Protein AF-A0A1A8RRN7-F1 (afdb_monomer)

Nearest PDB structures (foldseek):
  8so5-assembly1_I  TM=5.594E-01  e=2.144E+00  Acidovorax sp. MR-S7
  4yfa-assembly1_C  TM=5.074E-01  e=2.553E+00  Acidovorax sp. MR-S7
  8qf0-assembly1_B  TM=3.583E-01  e=2.409E+00  Heligmosomoides polygyrus bakeri
  8w4j-assembly1_E  TM=4.267E-01  e=6.118E+00  Homo sapiens
  8kgy-assembly1_D  TM=3.587E-01  e=4.846E+00  Homo sapiens

pLDDT: mean 76.93, std 13.91, range [27.31, 93.44]

Secondary structure (DSSP, 8-state):
--SSS--S-------EEEEEETTEEEEEE--THHHHH-TTEEEETTTTEEEEHHHHHHS-TTSSS---TTTTT-B--SSSHHHHHHHHHTSHHHHHHHHHHHHTTTS-HHHHHHHHHHHHHHHHHHS---HHHHHHHHHHHHHHHHHHHHHHHHHSS-EEEEEEEEE-TTS-EEEEEEEEEB-TTS-B-

Solvent-accessible surface area (backbone atoms only — not comparable to full-atom values): 11208 Å² total; per-residue (Å²): 135,78,68,88,74,62,75,46,55,74,63,88,50,86,38,78,42,82,45,75,61,93,92,43,80,44,82,47,55,63,58,73,67,57,48,79,78,30,80,52,45,20,40,39,71,92,72,46,22,32,30,33,42,39,33,42,61,69,56,46,73,86,81,62,96,74,84,47,54,42,60,61,76,32,48,68,61,65,89,50,37,68,60,55,48,55,58,44,65,72,30,66,66,41,47,54,14,45,51,50,57,72,46,57,65,80,50,70,52,68,63,57,46,49,56,44,47,56,43,53,56,52,29,62,78,73,71,72,56,59,66,67,62,51,51,57,47,50,54,52,51,48,36,54,44,52,50,49,54,51,50,45,63,68,70,32,94,58,75,49,78,47,78,48,78,48,69,47,99,86,71,49,77,45,77,45,78,49,72,35,38,46,45,98,84,72,45,82,83

Sequence (189 aa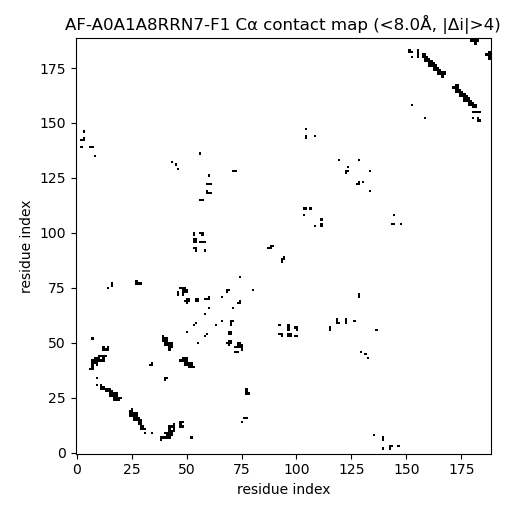):
MATKLLGPPRPNLNIKQAAVKGGKSYNRGFFRRWYDQTSWLLGCETAGSLFCFPCLLFNPVGTTAARSSWTTKGVTDMHHLAEKGKRHKASKIHMDSCLKFSTFGRVNIAEELDSSYRLAVRSHNEEGMSTTVQNELLDSMLAVARKRITEDVIATRFVAIQADETTDVSTQTQLVLVIRYIDAQHAVQ

Foldseek 3Di:
DDPLPDQAAQDDFFQWDWDDDPNDIDIDGDDSCVCVVPSQWHDDRVLSAIAGLLLLQPPAPDPDPDDDCRNASHHRPRPCCVVSVVVVCPDPSNVVSVVCVVCALVDDNVVSCVVRVVRLVVSVVPGDDDPVSSVSSVSSSCSVNVVSVVVFVVPFPDKDKDWDWDQDPVRDIDIDIDIWTQGPVRDID

Radius of gyration: 20.52 Å; Cα contacts (8 Å, |Δi|>4): 232; chains: 1; bounding box: 46×40×63 Å

InterPro domains:
  IPR025398 ZMYM1-like, RNase-like domain [PF14291] (122-188)

Organism: NCBI:txid451742

Structure (mmCIF, N/CA/C/O backbone):
data_AF-A0A1A8RRN7-F1
#
_entry.id   AF-A0A1A8RRN7-F1
#
loop_
_atom_site.group_PDB
_atom_site.id
_atom_site.type_symbol
_atom_site.label_atom_id
_atom_site.label_alt_id
_atom_site.label_comp_id
_atom_site.label_asym_id
_atom_site.label_entity_id
_atom_site.label_seq_id
_atom_site.pdbx_PDB_ins_code
_atom_site.Cartn_x
_atom_site.Cartn_y
_atom_site.Cartn_z
_atom_site.occupancy
_atom_site.B_iso_or_equiv
_atom_site.auth_seq_id
_atom_site.auth_comp_id
_atom_site.auth_asym_id
_atom_site.auth_atom_id
_atom_site.pdbx_PDB_model_num
ATOM 1 N N . MET A 1 1 ? -15.988 -2.817 -3.580 1.00 27.31 1 MET A N 1
ATOM 2 C CA . MET A 1 1 ? -15.306 -3.953 -4.238 1.00 27.31 1 MET A CA 1
ATOM 3 C C . MET A 1 1 ? -13.854 -4.004 -3.764 1.00 27.31 1 MET A C 1
ATOM 5 O O . MET A 1 1 ? -13.134 -3.045 -3.967 1.00 27.31 1 MET A O 1
ATOM 9 N N . ALA A 1 2 ? -13.485 -5.098 -3.089 1.00 30.02 2 ALA A N 1
ATOM 10 C CA . ALA A 1 2 ? -12.144 -5.692 -2.988 1.00 30.02 2 ALA A CA 1
ATOM 11 C C . ALA A 1 2 ? -10.917 -4.826 -2.609 1.00 30.02 2 ALA A C 1
ATOM 13 O O . ALA A 1 2 ? -10.058 -4.595 -3.444 1.00 30.02 2 ALA A O 1
ATOM 14 N N . THR A 1 3 ? -10.714 -4.510 -1.325 1.00 34.00 3 THR A N 1
ATOM 15 C CA . THR A 1 3 ? -9.373 -4.121 -0.815 1.00 34.00 3 THR A CA 1
ATOM 16 C C . THR A 1 3 ? -8.679 -5.224 -0.004 1.00 34.00 3 THR A C 1
ATOM 18 O O . THR A 1 3 ? -7.474 -5.167 0.203 1.00 34.00 3 THR A O 1
ATOM 21 N N . LYS A 1 4 ? -9.379 -6.309 0.368 1.00 34.69 4 LYS A N 1
ATOM 22 C CA . LYS A 1 4 ? -8.785 -7.466 1.079 1.00 34.69 4 LYS A CA 1
ATOM 23 C C . LYS A 1 4 ? -8.003 -8.464 0.183 1.00 34.69 4 LYS A C 1
ATOM 25 O O . LYS A 1 4 ? -7.586 -9.496 0.704 1.00 34.69 4 LYS A O 1
ATOM 30 N N . LEU A 1 5 ? -7.789 -8.203 -1.119 1.00 43.09 5 LEU A N 1
ATOM 31 C CA . LEU A 1 5 ? -7.197 -9.175 -2.075 1.00 43.09 5 LEU A CA 1
ATOM 32 C C . LEU A 1 5 ? -6.030 -8.676 -2.958 1.00 43.09 5 LEU A C 1
ATOM 34 O O . LEU A 1 5 ? -5.418 -9.494 -3.637 1.00 43.09 5 LEU A O 1
ATOM 38 N N . LEU A 1 6 ? -5.717 -7.378 -3.009 1.00 52.12 6 LEU A N 1
ATOM 39 C CA . LEU A 1 6 ? -5.033 -6.826 -4.193 1.00 52.12 6 LEU A CA 1
ATOM 40 C C . LEU A 1 6 ? -3.500 -6.933 -4.219 1.00 52.12 6 LEU A C 1
ATOM 42 O O . LEU A 1 6 ? -2.917 -6.805 -5.295 1.00 52.12 6 LEU A O 1
ATOM 46 N N . GLY A 1 7 ? -2.834 -7.214 -3.094 1.00 59.59 7 GLY A N 1
ATOM 47 C CA . GLY A 1 7 ? -1.373 -7.091 -3.049 1.00 59.59 7 GLY A CA 1
ATOM 48 C C . GLY A 1 7 ? -0.934 -5.669 -3.443 1.00 59.59 7 GLY A C 1
ATOM 49 O O . GLY A 1 7 ? -1.747 -4.747 -3.380 1.00 59.59 7 GLY A O 1
ATOM 50 N N . PRO A 1 8 ? 0.332 -5.446 -3.830 1.00 73.44 8 PRO A N 1
ATOM 51 C CA . PRO A 1 8 ? 0.728 -4.140 -4.349 1.00 73.44 8 PRO A CA 1
ATOM 52 C C . PRO A 1 8 ? -0.093 -3.765 -5.598 1.00 73.44 8 PRO A C 1
ATOM 54 O O . PRO A 1 8 ? -0.417 -4.662 -6.381 1.00 73.44 8 PRO A O 1
ATOM 57 N N . PRO A 1 9 ? -0.372 -2.470 -5.842 1.00 73.62 9 PRO A N 1
ATOM 58 C CA . PRO A 1 9 ? -0.899 -1.987 -7.113 1.00 73.62 9 PRO A CA 1
ATOM 59 C C . PRO A 1 9 ? -0.092 -2.508 -8.307 1.00 73.62 9 PRO A C 1
ATOM 61 O O . PRO A 1 9 ? 1.140 -2.408 -8.364 1.00 73.62 9 PRO A O 1
ATOM 64 N N . ARG A 1 10 ? -0.806 -3.100 -9.271 1.00 84.50 10 ARG A N 1
ATOM 65 C CA . ARG A 1 10 ? -0.242 -3.754 -10.467 1.00 84.50 10 ARG A CA 1
ATOM 66 C C . ARG A 1 10 ? -0.882 -3.235 -11.763 1.00 84.50 10 ARG A C 1
ATOM 68 O O . ARG A 1 10 ? -1.477 -4.028 -12.512 1.00 84.50 10 ARG A O 1
ATOM 75 N N . PRO A 1 11 ? -0.809 -1.917 -12.014 1.00 85.25 11 PRO A N 1
ATOM 76 C CA . PRO A 1 11 ? -1.342 -1.311 -13.227 1.00 85.25 11 PRO A CA 1
ATOM 77 C C . PRO A 1 11 ? -0.575 -1.749 -14.475 1.00 85.25 11 PRO A C 1
ATOM 79 O O . PRO A 1 11 ? 0.559 -2.222 -14.404 1.00 85.25 11 PRO A O 1
ATOM 82 N N . ASN A 1 12 ? -1.167 -1.567 -15.651 1.00 85.69 12 ASN A N 1
ATOM 83 C CA . ASN A 1 12 ? -0.439 -1.803 -16.892 1.00 85.69 12 ASN A CA 1
ATOM 84 C C . ASN A 1 12 ? 0.369 -0.553 -17.265 1.00 85.69 12 ASN A C 1
ATOM 86 O O . ASN A 1 12 ? -0.171 0.399 -17.821 1.00 85.69 12 ASN A O 1
ATOM 90 N N . LEU A 1 13 ? 1.663 -0.542 -16.939 1.00 86.44 13 LEU A N 1
ATOM 91 C CA . LEU A 1 13 ? 2.502 0.636 -17.145 1.00 86.44 13 LEU A CA 1
ATOM 92 C C . LEU A 1 13 ? 2.891 0.827 -18.615 1.00 86.44 13 LEU A C 1
ATOM 94 O O . LEU A 1 13 ? 3.356 -0.096 -19.283 1.00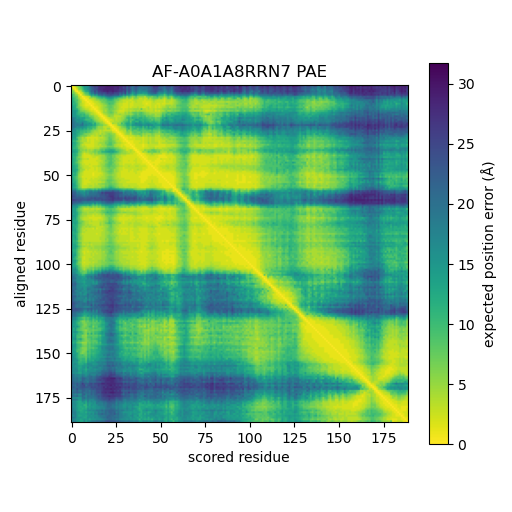 86.44 13 LEU A O 1
ATOM 98 N N . ASN A 1 14 ? 2.818 2.068 -19.092 1.00 86.12 14 ASN A N 1
ATOM 99 C CA . ASN A 1 14 ? 3.292 2.450 -20.422 1.00 86.12 14 ASN A CA 1
ATOM 100 C C . ASN A 1 14 ? 4.778 2.856 -20.396 1.00 86.12 14 ASN A C 1
ATOM 102 O O . ASN A 1 14 ? 5.134 3.997 -20.681 1.00 86.12 14 ASN A O 1
ATOM 106 N N . ILE A 1 15 ? 5.659 1.920 -20.031 1.00 85.00 15 ILE A N 1
ATOM 107 C CA . ILE A 1 15 ? 7.114 2.134 -20.086 1.00 85.00 15 ILE A CA 1
ATOM 108 C C . ILE A 1 15 ? 7.605 1.699 -21.462 1.00 85.00 15 ILE A C 1
ATOM 110 O O . ILE A 1 15 ? 7.479 0.525 -21.816 1.00 85.00 15 ILE A O 1
ATOM 114 N N . LYS A 1 16 ? 8.191 2.627 -22.223 1.00 82.38 16 LYS A N 1
ATOM 115 C CA . LYS A 1 16 ? 8.805 2.362 -23.529 1.00 82.38 16 LYS A CA 1
ATOM 116 C C . LYS A 1 16 ? 10.252 2.835 -23.521 1.00 82.38 16 LYS A C 1
ATOM 118 O O . LYS A 1 16 ? 10.532 3.988 -23.212 1.00 82.38 16 LYS A O 1
ATOM 123 N N . GLN A 1 17 ? 11.166 1.945 -23.882 1.00 80.06 17 GLN A N 1
ATOM 124 C CA . GLN A 1 17 ? 12.583 2.239 -24.046 1.00 80.06 17 GLN A CA 1
ATOM 125 C C . GLN A 1 17 ? 13.033 1.809 -25.437 1.00 80.06 17 GLN A C 1
ATOM 127 O O . GLN A 1 17 ? 13.010 0.621 -25.772 1.00 80.06 17 GLN A O 1
ATOM 132 N N . ALA A 1 18 ? 13.462 2.783 -26.234 1.00 79.31 18 ALA A N 1
ATOM 133 C CA . ALA A 1 18 ? 14.152 2.527 -27.486 1.00 79.31 18 ALA A CA 1
ATOM 134 C C . ALA A 1 18 ? 15.627 2.224 -27.191 1.00 79.31 18 ALA A C 1
ATOM 136 O O . ALA A 1 18 ? 16.284 2.949 -26.446 1.00 79.31 18 ALA A O 1
ATOM 137 N N . ALA A 1 19 ? 16.150 1.149 -27.770 1.00 77.06 19 ALA A N 1
ATOM 138 C CA . ALA A 1 19 ? 17.556 0.780 -27.689 1.00 77.06 19 ALA A CA 1
ATOM 139 C C . ALA A 1 19 ? 18.094 0.486 -29.090 1.00 77.06 19 ALA A C 1
ATOM 141 O O . ALA A 1 19 ? 17.413 -0.143 -29.898 1.00 77.06 19 ALA A O 1
ATOM 142 N N . VAL A 1 20 ? 19.329 0.899 -29.368 1.00 77.19 20 VAL A N 1
ATOM 143 C CA . VAL A 1 20 ? 20.014 0.602 -30.631 1.00 77.19 20 VAL A CA 1
ATOM 144 C C . VAL A 1 20 ? 21.171 -0.345 -30.341 1.00 77.19 20 VAL A C 1
ATOM 146 O O . VAL A 1 20 ? 22.021 -0.052 -29.503 1.00 77.19 20 VAL A O 1
ATOM 149 N N . LYS A 1 21 ? 21.210 -1.494 -31.020 1.00 79.12 21 LYS A N 1
ATOM 150 C CA . LYS A 1 21 ? 22.332 -2.441 -30.934 1.00 79.12 21 LYS A CA 1
ATOM 151 C C . LYS A 1 21 ? 22.686 -2.928 -32.334 1.00 79.12 21 LYS A C 1
ATOM 153 O O . LYS A 1 21 ? 21.854 -3.540 -32.999 1.00 79.12 21 LYS A O 1
ATOM 158 N N . GLY A 1 22 ? 23.915 -2.648 -32.774 1.00 77.31 22 GLY A N 1
ATOM 159 C CA . GLY A 1 22 ? 24.403 -3.039 -34.102 1.00 77.31 22 GLY A CA 1
ATOM 160 C C . GLY A 1 22 ? 23.571 -2.460 -35.253 1.00 77.31 22 GLY A C 1
ATOM 161 O O . GLY A 1 22 ? 23.204 -3.194 -36.162 1.00 77.31 22 GLY A O 1
ATOM 162 N N . GLY A 1 23 ? 23.181 -1.182 -35.168 1.00 80.38 23 GLY A N 1
ATOM 163 C CA . GLY A 1 23 ? 22.401 -0.487 -36.205 1.00 80.38 23 GLY A CA 1
ATOM 164 C C . GLY A 1 23 ? 20.905 -0.829 -36.262 1.00 80.38 23 GLY A C 1
ATOM 165 O O . GLY A 1 23 ? 20.158 -0.156 -36.963 1.00 80.38 23 GLY A O 1
ATOM 166 N N . LYS A 1 24 ? 20.438 -1.829 -35.503 1.00 77.88 24 LYS A N 1
ATOM 167 C CA . LYS A 1 24 ? 19.014 -2.184 -35.396 1.00 77.88 24 LYS A CA 1
ATOM 168 C C . LYS A 1 24 ? 18.386 -1.531 -34.166 1.00 77.88 24 LYS A C 1
ATOM 170 O O . LYS A 1 24 ? 18.983 -1.553 -33.084 1.00 77.88 24 LYS A O 1
ATOM 175 N N . SER A 1 25 ? 17.188 -0.972 -34.332 1.00 79.12 25 SER A N 1
ATOM 176 C CA . SER A 1 25 ? 16.381 -0.434 -33.238 1.00 79.12 25 SER A CA 1
ATOM 177 C C . SER A 1 25 ? 15.517 -1.530 -32.613 1.00 79.12 25 SER A C 1
ATOM 179 O O . SER A 1 25 ? 14.968 -2.396 -33.294 1.00 79.12 25 SER A O 1
ATOM 181 N N . TYR A 1 26 ? 15.407 -1.495 -31.291 1.00 78.88 26 TYR A N 1
ATOM 182 C CA . TYR A 1 26 ? 14.590 -2.406 -30.503 1.00 78.88 26 TYR A CA 1
ATOM 183 C C . TYR A 1 26 ? 13.762 -1.589 -29.524 1.00 78.88 26 TYR A C 1
ATOM 185 O O . TYR A 1 26 ? 14.298 -0.735 -28.819 1.00 78.88 26 TYR A O 1
ATOM 193 N N . ASN A 1 27 ? 12.473 -1.900 -29.434 1.00 77.75 27 ASN A N 1
ATOM 194 C CA . ASN A 1 27 ? 11.616 -1.368 -28.386 1.00 77.75 27 ASN A CA 1
ATOM 195 C C . ASN A 1 27 ? 11.506 -2.401 -27.270 1.00 77.75 27 ASN A C 1
ATOM 197 O O . ASN A 1 27 ? 11.052 -3.526 -27.482 1.00 77.75 27 ASN A O 1
ATOM 201 N N . ARG A 1 28 ? 11.941 -2.017 -26.073 1.00 81.69 28 ARG A N 1
ATOM 202 C CA . ARG A 1 28 ? 11.702 -2.769 -24.842 1.00 81.69 28 ARG A CA 1
ATOM 203 C C . ARG A 1 28 ? 10.634 -2.033 -24.057 1.00 81.69 28 ARG A C 1
ATOM 205 O O . ARG A 1 28 ? 10.672 -0.811 -23.955 1.00 81.69 28 ARG A O 1
ATOM 212 N N . GLY A 1 29 ? 9.681 -2.774 -23.517 1.00 85.00 29 GLY A N 1
ATOM 213 C CA . GLY A 1 29 ? 8.600 -2.192 -22.744 1.00 85.00 29 GLY A CA 1
ATOM 214 C C . GLY A 1 29 ? 8.269 -3.001 -21.510 1.00 85.00 29 GLY A C 1
ATOM 215 O O . GLY A 1 29 ? 8.788 -4.104 -21.303 1.00 85.00 29 GLY A O 1
ATOM 216 N N . PHE A 1 30 ? 7.413 -2.418 -20.683 1.00 88.38 30 PHE A N 1
ATOM 217 C CA . PHE A 1 30 ? 6.838 -3.121 -19.553 1.00 88.38 30 PHE A CA 1
ATOM 218 C C . PHE A 1 30 ? 5.928 -4.260 -20.034 1.00 88.38 30 PHE A C 1
ATOM 220 O O . PHE A 1 30 ? 5.185 -4.128 -21.003 1.00 88.38 30 PHE A O 1
ATOM 227 N N . PHE A 1 31 ? 5.989 -5.388 -19.329 1.00 87.94 31 PHE A N 1
ATOM 228 C CA . PHE A 1 31 ? 5.098 -6.524 -19.530 1.00 87.94 31 PHE A CA 1
ATOM 229 C C . PHE A 1 31 ? 4.537 -6.954 -18.182 1.00 87.94 31 PHE A C 1
ATOM 231 O O . PHE A 1 31 ? 5.296 -7.165 -17.235 1.00 87.94 31 PHE A O 1
ATOM 238 N N . ARG A 1 32 ? 3.223 -7.182 -18.116 1.00 87.31 32 ARG A N 1
ATOM 239 C CA . ARG A 1 32 ? 2.525 -7.525 -16.868 1.00 87.31 32 ARG A CA 1
ATOM 240 C C . ARG A 1 32 ? 3.077 -8.772 -16.167 1.00 87.31 32 ARG A C 1
ATOM 242 O O . ARG A 1 32 ? 3.072 -8.817 -14.944 1.00 87.31 32 ARG A O 1
ATOM 249 N N . ARG A 1 33 ? 3.669 -9.703 -16.930 1.00 88.19 33 ARG A N 1
ATOM 250 C CA . ARG A 1 33 ? 4.367 -10.900 -16.421 1.00 88.19 33 ARG A CA 1
ATOM 251 C C . ARG A 1 33 ? 5.423 -10.612 -15.349 1.00 88.19 33 ARG A C 1
ATOM 253 O O . ARG A 1 33 ? 5.779 -11.501 -14.584 1.00 88.19 33 ARG A O 1
ATOM 260 N N . TRP A 1 34 ? 5.957 -9.389 -15.300 1.00 87.62 34 TRP A N 1
ATOM 261 C CA . TRP A 1 34 ? 6.881 -8.988 -14.240 1.00 87.62 34 TRP A CA 1
ATOM 262 C C . TRP A 1 34 ? 6.239 -9.077 -12.856 1.00 87.62 34 TRP A C 1
ATOM 264 O O . TRP A 1 34 ? 6.893 -9.537 -11.921 1.00 87.62 34 TRP A O 1
ATOM 274 N N . TYR A 1 35 ? 4.958 -8.728 -12.732 1.00 88.12 35 TYR A N 1
ATOM 275 C CA . TYR A 1 35 ? 4.228 -8.871 -11.474 1.00 88.12 35 TYR A CA 1
ATOM 276 C C . TYR A 1 35 ? 4.032 -10.327 -11.063 1.00 88.12 35 TYR A C 1
ATOM 278 O O . TYR A 1 35 ? 4.087 -10.635 -9.875 1.00 88.12 35 TYR A O 1
ATOM 286 N N . ASP A 1 36 ? 3.872 -11.231 -12.028 1.00 83.38 36 ASP A N 1
ATOM 287 C CA . ASP A 1 36 ? 3.666 -12.656 -11.749 1.00 83.38 36 ASP A CA 1
ATOM 288 C C . ASP A 1 36 ? 4.931 -13.300 -11.161 1.00 83.38 36 ASP A C 1
ATOM 290 O O . ASP A 1 36 ? 4.864 -14.175 -10.303 1.00 83.38 36 ASP A O 1
ATOM 294 N N . GLN A 1 37 ? 6.107 -12.817 -11.568 1.00 79.56 37 GLN A N 1
ATOM 295 C CA . GLN A 1 37 ? 7.404 -13.309 -11.087 1.00 79.56 37 GLN A CA 1
ATOM 296 C C . GLN A 1 37 ? 7.843 -12.681 -9.754 1.00 79.56 37 GLN A C 1
ATOM 298 O O . GLN A 1 37 ? 8.818 -13.127 -9.132 1.00 79.56 37 GLN A O 1
ATOM 303 N N . THR A 1 38 ? 7.198 -11.591 -9.334 1.00 81.75 38 THR A N 1
ATOM 304 C CA . THR A 1 38 ? 7.656 -10.778 -8.203 1.00 81.75 38 THR A CA 1
ATOM 305 C C . THR A 1 38 ? 6.483 -10.248 -7.383 1.00 81.75 38 THR A C 1
ATOM 307 O O . THR A 1 38 ? 5.913 -9.199 -7.660 1.00 81.75 38 THR A O 1
ATOM 310 N N . SER A 1 39 ? 6.150 -10.958 -6.303 1.00 82.94 39 SER A N 1
ATOM 311 C CA . SER A 1 39 ? 5.018 -10.605 -5.438 1.00 82.94 39 SER A CA 1
ATOM 312 C C . SER A 1 39 ? 5.135 -9.223 -4.780 1.00 82.94 39 SER A C 1
ATOM 314 O O . SER A 1 39 ? 4.110 -8.595 -4.526 1.00 82.94 39 SER A O 1
ATOM 316 N N . TRP A 1 40 ? 6.360 -8.746 -4.545 1.00 88.50 40 TRP A N 1
ATOM 317 C CA . TRP A 1 40 ? 6.672 -7.454 -3.924 1.00 88.50 40 TRP A CA 1
ATOM 318 C C . TRP A 1 40 ? 6.689 -6.264 -4.893 1.00 88.50 40 TRP A C 1
ATOM 320 O O . TRP A 1 40 ? 6.879 -5.132 -4.449 1.00 88.50 40 TRP A O 1
ATOM 330 N N . LEU A 1 41 ? 6.570 -6.494 -6.202 1.00 89.69 41 LEU A N 1
ATOM 331 C CA . LEU A 1 41 ? 6.708 -5.444 -7.208 1.00 89.69 41 LEU A CA 1
ATOM 332 C C . LEU A 1 41 ? 5.420 -4.623 -7.317 1.00 89.69 41 LEU A C 1
ATOM 334 O O . LEU A 1 41 ? 4.338 -5.176 -7.513 1.00 89.69 41 LEU A O 1
ATOM 338 N N . LEU A 1 42 ? 5.571 -3.306 -7.222 1.00 87.38 42 LEU A N 1
ATOM 339 C CA . LEU A 1 42 ? 4.511 -2.308 -7.351 1.00 87.38 42 LEU A CA 1
ATOM 340 C C . LEU A 1 42 ? 4.736 -1.490 -8.618 1.00 87.38 42 LEU A C 1
ATOM 342 O O . LEU A 1 42 ? 5.878 -1.167 -8.945 1.00 87.38 42 LEU A O 1
ATOM 346 N N . GLY A 1 43 ? 3.669 -1.143 -9.332 1.00 86.88 43 GLY A N 1
ATOM 347 C CA . GLY A 1 43 ? 3.720 -0.112 -10.371 1.00 86.88 43 GLY A CA 1
ATOM 348 C C . GLY A 1 43 ? 2.927 1.119 -9.982 1.00 86.88 43 GLY A C 1
ATOM 349 O O . GLY A 1 43 ? 1.879 0.991 -9.365 1.00 86.88 43 GLY A O 1
ATOM 350 N N . CYS A 1 44 ? 3.408 2.285 -10.401 1.00 83.81 44 CYS A N 1
ATOM 351 C CA . CYS A 1 44 ? 2.667 3.537 -10.312 1.00 83.81 44 CYS A CA 1
ATOM 352 C C . CYS A 1 44 ? 2.478 4.120 -11.714 1.00 83.81 44 CYS A C 1
ATOM 354 O O . CYS A 1 44 ? 3.466 4.361 -12.414 1.00 83.81 44 CYS A O 1
ATOM 356 N N . GLU A 1 45 ? 1.226 4.352 -12.116 1.00 82.00 45 GLU A N 1
ATOM 357 C CA . GLU A 1 45 ? 0.890 4.932 -13.424 1.00 82.00 45 GLU A CA 1
ATOM 358 C C . GLU A 1 45 ? 1.368 6.379 -13.534 1.00 82.00 45 GLU A C 1
ATOM 360 O O . GLU A 1 45 ? 2.029 6.725 -14.510 1.00 82.00 45 GLU A O 1
ATOM 365 N N . THR A 1 46 ? 1.131 7.191 -12.498 1.00 76.88 46 THR A N 1
ATOM 366 C CA . THR A 1 46 ? 1.531 8.607 -12.452 1.00 76.88 46 THR A CA 1
ATOM 367 C C . THR A 1 46 ? 3.040 8.783 -12.594 1.00 76.88 46 THR A C 1
ATOM 369 O O . THR A 1 46 ? 3.503 9.637 -13.344 1.00 76.88 46 THR A O 1
ATOM 372 N N . ALA A 1 47 ? 3.824 7.955 -11.897 1.00 79.75 47 ALA A N 1
ATOM 373 C CA . ALA A 1 47 ? 5.283 7.979 -11.992 1.00 79.75 47 ALA A CA 1
ATOM 374 C C . ALA A 1 47 ? 5.821 7.207 -13.211 1.00 79.75 47 ALA A C 1
ATOM 376 O O . ALA A 1 47 ? 7.020 7.266 -13.490 1.00 79.75 47 ALA A O 1
ATOM 377 N N . GLY A 1 48 ? 4.981 6.421 -13.893 1.00 86.75 48 GLY A N 1
ATOM 378 C CA . GLY A 1 48 ? 5.383 5.544 -14.993 1.00 86.75 48 GLY A CA 1
ATOM 379 C C . GLY A 1 48 ? 6.527 4.593 -14.630 1.00 86.75 48 GLY A C 1
ATOM 380 O O . GLY A 1 48 ? 7.392 4.333 -15.463 1.00 86.75 48 GLY A O 1
ATOM 381 N N . SER A 1 49 ? 6.590 4.127 -13.379 1.00 89.19 49 SER A N 1
ATOM 382 C CA . SER A 1 49 ? 7.781 3.471 -12.819 1.00 89.19 49 SER A CA 1
ATOM 383 C C . SER A 1 49 ? 7.436 2.316 -11.878 1.00 89.19 49 SER A C 1
ATOM 385 O O . SER A 1 49 ? 6.339 2.252 -11.318 1.00 89.19 49 SER A O 1
ATOM 387 N N . LEU A 1 50 ? 8.392 1.397 -11.698 1.00 90.50 50 LEU A N 1
ATOM 388 C CA . LEU A 1 50 ? 8.271 0.250 -10.793 1.00 90.50 50 LEU A CA 1
ATOM 389 C C . LEU A 1 50 ? 8.966 0.488 -9.448 1.00 90.50 50 LEU A C 1
ATOM 391 O O . LEU A 1 50 ? 10.074 1.014 -9.397 1.00 90.50 50 LEU A O 1
ATOM 395 N N . PHE A 1 51 ? 8.366 0.012 -8.364 1.00 88.44 51 PHE A N 1
ATOM 396 C CA . PHE A 1 51 ? 8.855 0.166 -6.994 1.00 88.44 51 PHE A CA 1
ATOM 397 C C . PHE A 1 51 ? 8.835 -1.171 -6.249 1.00 88.44 51 PHE A C 1
ATOM 399 O O . PHE A 1 51 ? 8.213 -2.142 -6.688 1.00 88.44 51 PHE A O 1
ATOM 406 N N . CYS A 1 52 ? 9.517 -1.233 -5.106 1.00 89.25 52 CYS A N 1
ATOM 407 C CA . CYS A 1 52 ? 9.402 -2.363 -4.191 1.00 89.25 52 CYS A CA 1
ATOM 408 C C . CYS A 1 52 ? 8.447 -2.024 -3.051 1.00 89.25 52 CYS A C 1
ATOM 410 O O . CYS A 1 52 ? 8.761 -1.172 -2.227 1.00 89.25 52 CYS A O 1
ATOM 412 N N . PHE A 1 53 ? 7.321 -2.726 -2.971 1.00 85.62 53 PHE A N 1
ATOM 413 C CA . PHE A 1 53 ? 6.258 -2.429 -2.018 1.00 85.62 53 PHE A CA 1
ATOM 414 C C . PHE A 1 53 ? 6.689 -2.532 -0.543 1.00 85.62 53 PHE A C 1
ATOM 416 O O . PHE A 1 53 ? 6.565 -1.529 0.157 1.00 85.62 53 PHE A O 1
ATOM 423 N N . PRO A 1 54 ? 7.289 -3.640 -0.053 1.00 84.94 54 PRO A N 1
ATOM 424 C CA . PRO A 1 54 ? 7.772 -3.695 1.328 1.00 84.94 54 PRO A CA 1
ATOM 425 C C . PRO A 1 54 ? 8.831 -2.630 1.640 1.00 84.94 54 PRO A C 1
ATOM 427 O O . PRO A 1 54 ? 8.822 -2.040 2.717 1.00 84.94 54 PRO A O 1
ATOM 430 N N . CYS A 1 55 ? 9.757 -2.363 0.713 1.00 85.00 55 CYS A N 1
ATOM 431 C CA . CYS A 1 55 ? 10.792 -1.348 0.933 1.00 85.00 55 CYS A CA 1
ATOM 432 C C . CYS A 1 55 ? 10.217 0.056 1.003 1.00 85.00 55 CYS A C 1
ATOM 434 O O . CYS A 1 55 ? 10.676 0.864 1.803 1.00 85.00 55 CYS A O 1
ATOM 436 N N . LEU A 1 56 ? 9.221 0.329 0.171 1.00 79.44 56 LEU A N 1
ATOM 437 C CA . LEU A 1 56 ? 8.550 1.611 0.130 1.00 79.44 56 LEU A CA 1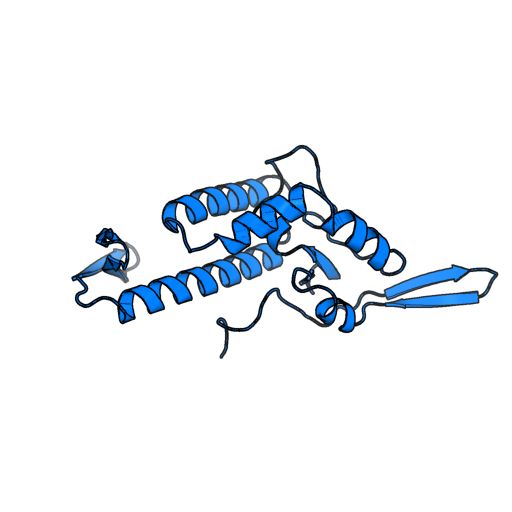
ATOM 438 C C . LEU A 1 56 ? 7.745 1.861 1.416 1.00 79.44 56 LEU A C 1
ATOM 440 O O . LEU A 1 56 ? 7.726 2.987 1.896 1.00 79.44 56 LEU A O 1
ATOM 444 N N . LEU A 1 57 ? 7.172 0.806 2.007 1.00 75.81 57 LEU A N 1
ATOM 445 C CA . LEU A 1 57 ? 6.460 0.865 3.287 1.00 75.81 57 LEU A CA 1
ATOM 446 C C . LEU A 1 57 ? 7.387 1.041 4.500 1.00 75.81 57 LEU A C 1
ATOM 448 O O . LEU A 1 57 ? 7.152 1.909 5.331 1.00 75.81 57 LEU A O 1
ATOM 452 N N . PHE A 1 58 ? 8.436 0.221 4.619 1.00 76.56 58 PHE A N 1
ATOM 453 C CA . PHE A 1 58 ? 9.195 0.094 5.878 1.00 76.56 58 PHE A CA 1
ATOM 454 C C . PHE A 1 58 ? 10.608 0.671 5.851 1.00 76.56 58 PHE A C 1
ATOM 456 O O . PHE A 1 58 ? 11.312 0.604 6.861 1.00 76.56 58 PHE A O 1
ATOM 463 N N . ASN A 1 59 ? 11.039 1.192 4.705 1.00 72.06 59 ASN A N 1
ATOM 464 C CA . ASN A 1 59 ? 12.288 1.932 4.550 1.00 72.06 59 ASN A CA 1
ATOM 465 C C . ASN A 1 59 ? 12.063 3.197 3.695 1.00 72.06 59 ASN A C 1
ATOM 467 O O . ASN A 1 59 ? 12.723 3.373 2.661 1.00 72.06 59 ASN A O 1
ATOM 471 N N . PRO A 1 60 ? 11.124 4.081 4.095 1.00 59.06 60 PRO A N 1
ATOM 472 C CA . PRO A 1 60 ? 10.959 5.368 3.440 1.00 59.06 60 PRO A CA 1
ATOM 473 C C . PRO A 1 60 ? 12.221 6.218 3.625 1.00 59.06 60 PRO A C 1
ATOM 475 O O . PRO A 1 60 ? 13.036 6.015 4.533 1.00 59.06 60 PRO A O 1
ATOM 478 N N . VAL A 1 61 ? 12.393 7.148 2.696 1.00 55.94 61 VAL A N 1
ATOM 479 C CA . VAL A 1 61 ? 13.582 7.984 2.553 1.00 55.94 61 VAL A CA 1
ATOM 480 C C . VAL A 1 61 ? 13.883 8.716 3.871 1.00 55.94 61 VAL A C 1
ATOM 482 O O . VAL A 1 61 ? 12.986 9.311 4.457 1.00 55.94 61 VAL A O 1
ATOM 485 N N . GLY A 1 62 ? 15.129 8.623 4.357 1.00 52.03 62 GLY A N 1
ATOM 486 C CA . GLY A 1 62 ? 15.595 9.316 5.572 1.00 52.03 62 GLY A CA 1
ATOM 487 C C . GLY A 1 62 ? 16.045 8.427 6.742 1.00 52.03 62 GLY A C 1
ATOM 488 O O . GLY A 1 62 ? 16.640 8.938 7.685 1.00 52.03 62 GLY A O 1
ATOM 489 N N . THR A 1 63 ? 15.825 7.105 6.703 1.00 51.91 63 THR A N 1
ATOM 490 C CA . THR A 1 63 ? 16.211 6.194 7.811 1.00 51.91 63 THR A CA 1
ATOM 491 C C . THR A 1 63 ? 17.570 5.513 7.633 1.00 51.91 63 THR A C 1
ATOM 493 O O . THR A 1 63 ? 18.208 5.142 8.615 1.00 51.91 63 THR A O 1
ATOM 496 N N . THR A 1 64 ? 18.047 5.357 6.396 1.00 49.97 64 THR A N 1
ATOM 497 C CA . THR A 1 64 ? 19.371 4.797 6.085 1.00 49.97 64 THR A CA 1
ATOM 498 C C . THR A 1 64 ? 19.982 5.491 4.866 1.00 49.97 64 THR A C 1
ATOM 500 O O . THR A 1 64 ? 19.284 5.836 3.915 1.00 49.97 64 THR A O 1
ATOM 503 N N . ALA A 1 65 ? 21.308 5.668 4.865 1.00 47.53 65 ALA A N 1
ATOM 504 C CA . ALA A 1 65 ? 22.077 6.336 3.804 1.00 47.53 65 ALA A CA 1
ATOM 505 C C . ALA A 1 65 ? 22.004 5.654 2.415 1.00 47.53 65 ALA A C 1
ATOM 507 O O . ALA A 1 65 ? 22.535 6.169 1.433 1.00 47.53 65 ALA A O 1
ATOM 508 N N . ALA A 1 66 ? 21.347 4.500 2.298 1.00 53.38 66 ALA A N 1
ATOM 509 C CA . ALA A 1 66 ? 21.255 3.738 1.061 1.00 53.38 66 ALA A CA 1
ATOM 510 C C . ALA A 1 66 ? 19.943 4.043 0.319 1.00 53.38 66 ALA A C 1
ATOM 512 O O . ALA A 1 66 ? 19.004 3.244 0.308 1.00 53.38 66 ALA A O 1
ATOM 513 N N . ARG A 1 67 ? 19.890 5.207 -0.344 1.00 60.94 67 ARG A N 1
ATOM 514 C CA . ARG A 1 67 ? 18.815 5.535 -1.296 1.00 60.94 67 ARG A CA 1
ATOM 515 C C . ARG A 1 67 ? 18.785 4.470 -2.393 1.00 60.94 67 ARG A C 1
ATOM 517 O O . ARG A 1 67 ? 19.750 4.282 -3.131 1.00 60.94 67 ARG A O 1
ATOM 524 N N . SER A 1 68 ? 17.660 3.776 -2.505 1.00 75.31 68 SER A N 1
ATOM 525 C CA . SER A 1 68 ? 17.425 2.777 -3.540 1.00 75.31 68 SER A CA 1
ATOM 526 C C . SER A 1 68 ? 16.537 3.369 -4.628 1.00 75.31 68 SER A C 1
ATOM 528 O O . SER A 1 68 ? 15.561 4.070 -4.345 1.00 75.31 68 SER A O 1
ATOM 530 N N . SER A 1 69 ? 16.818 3.050 -5.893 1.00 82.12 69 SER A N 1
ATOM 531 C CA . SER A 1 69 ? 15.918 3.403 -6.999 1.00 82.12 69 SER A CA 1
ATOM 532 C C . SER A 1 69 ? 14.526 2.783 -6.824 1.00 82.12 69 SER A C 1
ATOM 534 O O . SER A 1 69 ? 13.566 3.282 -7.388 1.00 82.12 69 SER A O 1
ATOM 536 N N . TRP A 1 70 ? 14.405 1.720 -6.021 1.00 87.25 70 TRP A N 1
ATOM 537 C CA . TRP A 1 70 ? 13.154 1.006 -5.758 1.00 87.25 70 TRP A CA 1
ATOM 538 C C . TRP A 1 70 ? 12.192 1.721 -4.801 1.00 87.25 70 TRP A C 1
ATOM 540 O O . TRP A 1 70 ? 11.060 1.261 -4.667 1.00 87.25 70 TRP A O 1
ATOM 550 N N . THR A 1 71 ? 12.622 2.800 -4.137 1.00 79.44 71 THR A N 1
ATOM 551 C CA . THR A 1 71 ? 11.801 3.539 -3.156 1.00 79.44 71 THR A CA 1
ATOM 552 C C . THR A 1 71 ? 11.670 5.034 -3.439 1.00 79.44 71 THR A C 1
ATOM 554 O O . THR A 1 71 ? 10.812 5.685 -2.864 1.00 79.44 71 THR A O 1
ATOM 557 N N . THR A 1 72 ? 12.508 5.593 -4.314 1.00 77.56 72 THR A N 1
ATOM 558 C CA . THR A 1 72 ? 12.568 7.044 -4.558 1.00 77.56 72 THR A CA 1
ATOM 559 C C . THR A 1 72 ? 11.925 7.418 -5.891 1.00 77.56 72 THR A C 1
ATOM 561 O O . THR A 1 72 ? 10.777 7.839 -5.937 1.00 77.56 72 THR A O 1
ATOM 564 N N . LYS A 1 73 ? 12.655 7.231 -6.996 1.00 80.69 73 LYS A N 1
ATOM 565 C CA . LYS A 1 73 ? 12.195 7.571 -8.353 1.00 80.69 73 LYS A CA 1
ATOM 566 C C . LYS A 1 73 ? 11.507 6.411 -9.076 1.00 80.69 73 LYS A C 1
ATOM 568 O O . LYS A 1 73 ? 10.804 6.635 -10.051 1.00 80.69 73 LYS A O 1
ATOM 573 N N . GLY A 1 74 ? 11.718 5.184 -8.609 1.00 86.06 74 GLY A N 1
ATOM 574 C CA . GLY A 1 74 ? 11.262 3.975 -9.278 1.00 86.06 74 GLY A CA 1
ATOM 575 C C . GLY A 1 74 ? 12.210 3.519 -10.391 1.00 86.06 74 GLY A C 1
ATOM 576 O O . GLY A 1 74 ? 13.179 4.185 -10.763 1.00 86.06 74 GLY A O 1
ATOM 577 N N . VAL A 1 75 ? 11.957 2.316 -10.898 1.00 90.19 75 VAL A N 1
ATOM 578 C CA . VAL A 1 75 ? 12.752 1.639 -11.921 1.00 90.19 75 VAL A CA 1
ATOM 579 C C . VAL A 1 75 ? 11.987 1.638 -13.238 1.00 90.19 75 VAL A C 1
ATOM 581 O O . VAL A 1 75 ? 10.909 1.057 -13.344 1.00 90.19 75 VAL A O 1
ATOM 584 N N . THR A 1 76 ? 12.588 2.246 -14.258 1.00 90.69 76 THR A N 1
ATOM 585 C CA . THR A 1 76 ? 12.072 2.285 -15.639 1.00 90.69 76 THR A CA 1
ATOM 586 C C . THR A 1 76 ? 12.944 1.510 -16.627 1.00 90.69 76 THR A C 1
ATOM 588 O O . THR A 1 76 ? 12.533 1.252 -17.753 1.00 90.69 76 THR A O 1
ATOM 591 N N . ASP A 1 77 ? 14.144 1.099 -16.206 1.00 89.69 77 ASP A N 1
ATOM 592 C CA . ASP A 1 77 ? 15.083 0.321 -17.015 1.00 89.69 77 ASP A CA 1
ATOM 593 C C . ASP A 1 77 ? 14.622 -1.129 -17.156 1.00 89.69 77 ASP A C 1
ATOM 595 O O 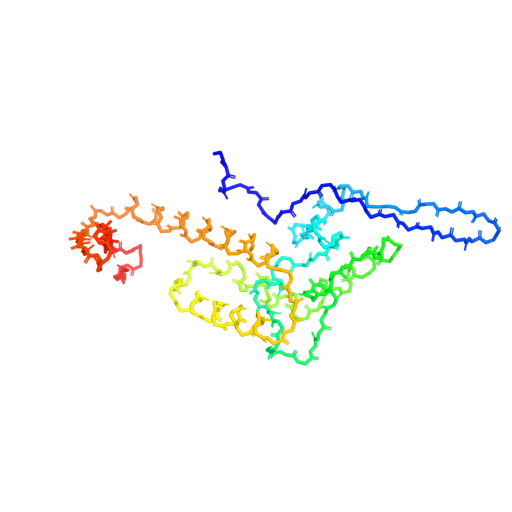. ASP A 1 77 ? 14.927 -1.985 -16.321 1.00 89.69 77 ASP A O 1
ATOM 599 N N . MET A 1 78 ? 13.883 -1.387 -18.233 1.00 89.69 78 MET A N 1
ATOM 600 C CA . MET A 1 78 ? 13.339 -2.703 -18.556 1.00 89.69 78 MET A CA 1
ATOM 601 C C . MET A 1 78 ? 14.415 -3.660 -19.071 1.00 89.69 78 MET A C 1
ATOM 603 O O . MET A 1 78 ? 14.217 -4.876 -19.024 1.00 89.69 78 MET A O 1
ATOM 607 N N . HIS A 1 79 ? 15.551 -3.149 -19.561 1.00 87.50 79 HIS A N 1
ATOM 608 C CA . HIS A 1 79 ? 16.629 -3.999 -20.061 1.00 87.50 79 HIS A CA 1
ATOM 609 C C . HIS A 1 79 ? 17.323 -4.749 -18.924 1.00 87.50 79 HIS A C 1
ATOM 611 O O . HIS A 1 79 ? 17.532 -5.957 -19.036 1.00 87.50 79 HIS A O 1
ATOM 617 N N . HIS A 1 80 ? 17.604 -4.052 -17.823 1.00 89.38 80 HIS A N 1
ATOM 618 C CA . HIS A 1 80 ? 18.289 -4.615 -16.657 1.00 89.38 80 HIS A CA 1
ATOM 619 C C . HIS A 1 80 ? 17.341 -4.954 -15.504 1.00 89.38 80 HIS A C 1
ATOM 621 O O . HIS A 1 80 ? 17.803 -5.231 -14.397 1.00 89.38 80 HIS A O 1
ATOM 627 N N . LEU A 1 81 ? 16.021 -4.932 -15.723 1.00 90.06 81 LEU A N 1
ATOM 628 C CA . LEU A 1 81 ? 15.038 -5.111 -14.653 1.00 90.06 81 LEU A CA 1
ATOM 629 C C . LEU A 1 81 ? 15.205 -6.445 -13.912 1.00 90.06 81 LEU A C 1
ATOM 631 O O . LEU A 1 81 ? 15.187 -6.455 -12.684 1.00 90.06 81 LEU A O 1
ATOM 635 N N . ALA A 1 82 ? 15.434 -7.552 -14.631 1.00 90.25 82 ALA A N 1
ATOM 636 C CA . ALA A 1 82 ? 15.686 -8.863 -14.017 1.00 90.25 82 ALA A CA 1
ATOM 637 C C . ALA A 1 82 ? 16.907 -8.836 -13.088 1.00 90.25 82 ALA A C 1
ATOM 639 O O . ALA A 1 82 ? 16.833 -9.277 -11.941 1.00 90.25 82 ALA A O 1
ATOM 640 N N . GLU A 1 83 ? 18.030 -8.312 -13.578 1.00 92.25 83 GLU A N 1
ATOM 641 C CA . GLU A 1 83 ? 19.286 -8.270 -12.831 1.00 92.25 83 GLU A CA 1
ATOM 642 C C . GLU A 1 83 ? 19.188 -7.326 -11.627 1.00 92.25 83 GLU A C 1
ATOM 644 O O . GLU A 1 83 ? 19.526 -7.705 -10.501 1.00 92.25 83 GLU A O 1
ATOM 649 N N . LYS A 1 84 ? 18.642 -6.121 -11.840 1.00 91.56 84 LYS A N 1
ATOM 650 C CA . LYS A 1 84 ? 18.360 -5.148 -10.778 1.00 91.56 84 LYS A CA 1
ATOM 651 C C . LYS A 1 84 ? 17.433 -5.747 -9.725 1.00 91.56 84 LYS A C 1
ATOM 653 O O . LYS A 1 84 ? 17.692 -5.580 -8.535 1.00 91.56 84 LYS A O 1
ATOM 658 N N . GLY A 1 85 ? 16.391 -6.462 -10.148 1.00 91.50 85 GLY A N 1
ATOM 659 C CA . GLY A 1 85 ? 15.452 -7.146 -9.265 1.00 91.50 85 GLY A CA 1
ATOM 660 C C . GLY A 1 85 ? 16.136 -8.235 -8.442 1.00 91.50 85 GLY A C 1
ATOM 661 O O . GLY A 1 85 ? 15.960 -8.278 -7.227 1.00 91.50 85 GLY A O 1
ATOM 662 N N . LYS A 1 86 ? 16.980 -9.068 -9.063 1.00 91.88 86 LYS A N 1
ATOM 663 C CA . LYS A 1 86 ? 17.747 -10.114 -8.365 1.00 91.88 86 LYS A CA 1
ATOM 664 C C . LYS A 1 86 ? 18.673 -9.523 -7.300 1.00 91.88 86 LYS A C 1
ATOM 666 O O . LYS A 1 86 ? 18.647 -9.975 -6.158 1.00 91.88 86 LYS A O 1
ATOM 671 N N . ARG A 1 87 ? 19.439 -8.484 -7.649 1.00 91.31 87 ARG A N 1
ATOM 672 C CA . ARG A 1 87 ? 20.322 -7.780 -6.704 1.00 91.31 87 ARG A CA 1
ATOM 673 C C . ARG A 1 87 ? 19.534 -7.132 -5.566 1.00 91.31 87 ARG A C 1
ATOM 675 O O . ARG A 1 87 ? 19.958 -7.189 -4.418 1.00 91.31 87 ARG A O 1
ATOM 682 N N . HIS A 1 88 ? 18.377 -6.550 -5.872 1.00 91.44 88 HIS A N 1
ATOM 683 C CA . HIS A 1 88 ? 17.521 -5.929 -4.869 1.00 91.44 88 HIS A CA 1
ATOM 684 C C . HIS A 1 88 ? 16.971 -6.935 -3.85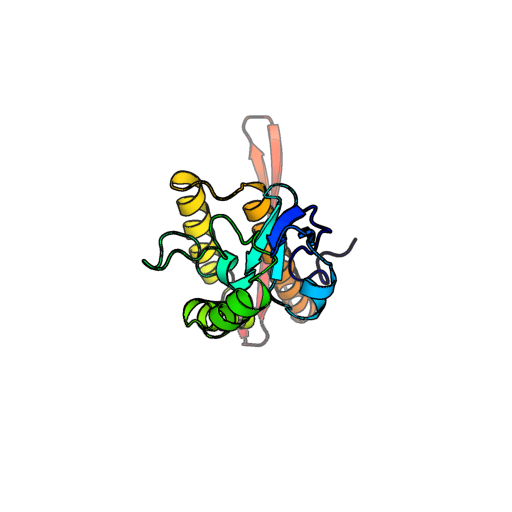4 1.00 91.44 88 HIS A C 1
ATOM 686 O O . HIS A 1 88 ? 17.073 -6.683 -2.654 1.00 91.44 88 HIS A O 1
ATOM 692 N N . LYS A 1 89 ? 16.465 -8.091 -4.308 1.00 90.81 89 LYS A N 1
ATOM 693 C CA . LYS A 1 89 ? 15.935 -9.134 -3.410 1.00 90.81 89 LYS A CA 1
ATOM 694 C C . LYS A 1 89 ? 16.973 -9.644 -2.403 1.00 90.81 89 LYS A C 1
ATOM 696 O O . LYS A 1 89 ? 16.605 -10.012 -1.298 1.00 90.81 89 LYS A O 1
ATOM 701 N N . ALA A 1 90 ? 18.252 -9.646 -2.781 1.00 90.38 90 ALA A N 1
ATOM 702 C CA . ALA A 1 90 ? 19.359 -10.057 -1.917 1.00 90.38 90 ALA A CA 1
ATOM 703 C C . ALA A 1 90 ? 19.844 -8.953 -0.955 1.00 90.38 90 ALA A C 1
ATOM 705 O O . ALA A 1 90 ? 20.719 -9.195 -0.128 1.00 90.38 90 ALA A O 1
ATOM 706 N N . SER A 1 91 ? 19.323 -7.727 -1.068 1.00 89.94 91 SER A N 1
ATOM 707 C CA . SER A 1 91 ? 19.737 -6.621 -0.204 1.00 89.94 91 SER A CA 1
ATOM 708 C C . SER A 1 91 ? 19.135 -6.741 1.197 1.00 89.94 91 SER A C 1
ATOM 710 O O . SER A 1 91 ? 17.973 -7.120 1.353 1.00 89.94 91 SER A O 1
ATOM 712 N N . LYS A 1 92 ? 19.905 -6.341 2.217 1.00 87.56 92 LYS A N 1
ATOM 713 C CA . LYS A 1 92 ? 19.439 -6.313 3.613 1.00 87.56 92 LYS A CA 1
ATOM 714 C C . LYS A 1 92 ? 18.178 -5.464 3.786 1.00 87.56 92 LYS A C 1
ATOM 716 O O . LYS A 1 92 ? 17.237 -5.897 4.429 1.00 87.56 92 LYS A O 1
ATOM 721 N N . ILE A 1 93 ? 18.125 -4.312 3.117 1.00 86.00 93 ILE A N 1
ATOM 722 C CA . ILE A 1 93 ? 16.967 -3.406 3.123 1.00 86.00 93 ILE A CA 1
ATOM 723 C C . ILE A 1 93 ? 15.693 -4.139 2.689 1.00 86.00 93 ILE A C 1
ATOM 725 O O . ILE A 1 93 ? 14.661 -4.017 3.341 1.00 86.00 93 ILE A O 1
ATOM 729 N N . HIS A 1 94 ? 15.760 -4.917 1.605 1.00 90.06 94 HIS A N 1
ATOM 730 C CA . HIS A 1 94 ? 14.617 -5.697 1.140 1.00 90.06 94 HIS A CA 1
ATOM 731 C C . HIS A 1 94 ? 14.220 -6.790 2.126 1.00 90.06 94 HIS A C 1
ATOM 733 O O . HIS A 1 94 ? 13.037 -6.933 2.427 1.00 90.06 94 HIS A O 1
ATOM 739 N N . MET A 1 95 ? 15.192 -7.540 2.643 1.00 89.50 95 MET A N 1
ATOM 740 C CA . MET A 1 95 ? 14.929 -8.611 3.603 1.00 89.50 95 MET A CA 1
ATOM 741 C C . MET A 1 95 ? 14.283 -8.076 4.887 1.00 89.50 95 MET A C 1
ATOM 743 O O . MET A 1 95 ? 13.223 -8.565 5.274 1.00 89.50 95 MET A O 1
ATOM 747 N N . ASP A 1 96 ? 14.846 -7.023 5.481 1.00 86.75 96 ASP A N 1
ATOM 748 C CA . ASP A 1 96 ? 14.326 -6.393 6.699 1.00 86.75 96 ASP A CA 1
ATOM 749 C C . ASP A 1 96 ? 12.912 -5.834 6.472 1.00 86.75 96 ASP A C 1
ATOM 751 O O . ASP A 1 96 ? 12.018 -6.027 7.295 1.00 86.75 96 ASP A O 1
ATOM 755 N N . SER A 1 97 ? 12.672 -5.193 5.324 1.00 85.50 97 SER A N 1
ATOM 756 C CA . SER A 1 97 ? 11.339 -4.720 4.940 1.00 85.50 97 SER A CA 1
ATOM 757 C C . SER A 1 97 ? 10.326 -5.847 4.764 1.00 85.50 97 SER A C 1
ATOM 759 O O . SER A 1 97 ? 9.173 -5.692 5.154 1.00 85.50 97 SER A O 1
ATOM 761 N N . CYS A 1 98 ? 10.728 -6.972 4.174 1.00 86.38 98 CYS A N 1
ATOM 762 C CA . CYS A 1 98 ? 9.860 -8.136 4.011 1.00 86.38 98 CYS A CA 1
ATOM 763 C C . CYS A 1 98 ? 9.523 -8.779 5.360 1.00 86.38 98 CYS A C 1
ATOM 765 O O . CYS A 1 98 ? 8.375 -9.170 5.566 1.00 86.38 98 CYS A O 1
ATOM 767 N N . LEU A 1 99 ? 10.486 -8.844 6.285 1.00 84.88 99 LEU A N 1
ATOM 768 C CA . LEU A 1 99 ? 10.244 -9.311 7.649 1.00 84.88 99 LEU A CA 1
ATOM 769 C C . LEU A 1 99 ? 9.241 -8.403 8.362 1.00 84.88 99 LEU A C 1
ATOM 771 O O . LEU A 1 99 ? 8.214 -8.908 8.815 1.00 84.88 99 LEU A O 1
ATOM 775 N N . LYS A 1 100 ? 9.467 -7.082 8.354 1.00 80.44 100 LYS A N 1
ATOM 776 C CA . LYS A 1 100 ? 8.530 -6.097 8.921 1.00 80.44 100 LYS A CA 1
ATOM 777 C C . LYS A 1 100 ? 7.141 -6.209 8.303 1.00 80.44 100 LYS A C 1
ATOM 779 O O . LYS A 1 100 ? 6.163 -6.320 9.023 1.00 80.44 100 LYS A O 1
ATOM 784 N N . PHE A 1 101 ? 7.043 -6.313 6.978 1.00 80.88 101 PHE A N 1
ATOM 785 C CA . PHE A 1 101 ? 5.756 -6.507 6.309 1.00 80.88 101 PHE A CA 1
ATOM 786 C C . PHE A 1 101 ? 5.063 -7.819 6.708 1.00 80.88 101 PHE A C 1
ATOM 788 O O . PHE A 1 101 ? 3.840 -7.867 6.791 1.00 80.88 101 PHE A O 1
ATOM 795 N N . SER A 1 102 ? 5.817 -8.892 6.963 1.00 79.94 102 SER A N 1
ATOM 796 C CA . SER A 1 102 ? 5.244 -10.179 7.383 1.00 79.94 102 SER A CA 1
ATOM 797 C C . SER A 1 102 ? 4.740 -10.176 8.830 1.00 79.94 102 SER A C 1
ATOM 799 O O . SER A 1 102 ? 3.783 -10.886 9.155 1.00 79.94 102 SER A O 1
ATOM 801 N N . THR A 1 103 ? 5.377 -9.382 9.694 1.00 75.69 103 THR A N 1
ATOM 802 C CA . THR A 1 103 ? 4.934 -9.139 11.070 1.00 75.69 103 THR A CA 1
ATOM 803 C C . THR A 1 103 ? 3.893 -8.030 11.150 1.00 75.69 103 THR A C 1
ATOM 805 O O . THR A 1 103 ? 3.172 -7.981 12.143 1.00 75.69 103 THR A O 1
ATOM 808 N N . PHE A 1 104 ? 3.778 -7.195 10.111 1.00 73.69 104 PHE A N 1
ATOM 809 C CA . PHE A 1 104 ? 2.894 -6.039 10.084 1.00 73.69 104 PHE A CA 1
ATOM 810 C C . PHE A 1 104 ? 1.467 -6.443 10.406 1.00 73.69 104 PHE A C 1
ATOM 812 O O . PHE A 1 104 ? 0.883 -7.380 9.843 1.00 73.69 104 PHE A O 1
ATOM 819 N N . GLY A 1 105 ? 0.919 -5.724 11.369 1.00 65.44 105 GLY A N 1
ATOM 820 C CA . GLY A 1 105 ? -0.399 -5.975 11.895 1.00 65.44 105 GLY A CA 1
ATOM 821 C C . GLY A 1 105 ? -0.445 -7.043 12.979 1.00 65.44 105 GLY A C 1
ATOM 822 O O . GLY A 1 105 ? -1.372 -6.964 13.764 1.00 65.44 105 GLY A O 1
ATOM 823 N N . ARG A 1 106 ? 0.496 -8.003 13.064 1.00 63.72 106 ARG A N 1
ATOM 824 C CA . ARG A 1 106 ? 0.562 -9.027 14.140 1.00 63.72 106 ARG A CA 1
ATOM 825 C C . ARG A 1 106 ? 1.053 -8.470 15.479 1.00 63.72 106 ARG A C 1
ATOM 827 O O . ARG A 1 106 ? 0.875 -9.131 16.494 1.00 63.72 106 ARG A O 1
ATOM 834 N N . VAL A 1 107 ? 1.699 -7.311 15.455 1.00 64.00 107 VAL A N 1
ATOM 835 C CA . VAL A 1 107 ? 2.143 -6.542 16.626 1.00 64.00 107 VAL A CA 1
ATOM 836 C C . VAL A 1 107 ? 1.220 -5.338 16.832 1.00 64.00 107 VAL A C 1
ATOM 838 O O . VAL A 1 107 ? 0.368 -5.081 15.980 1.00 64.00 107 VAL A O 1
ATOM 841 N N . ASN A 1 108 ? 1.363 -4.616 17.951 1.00 64.88 108 ASN A N 1
ATOM 842 C CA . ASN A 1 108 ? 0.538 -3.446 18.268 1.00 64.88 108 ASN A CA 1
ATOM 843 C C . ASN A 1 108 ? 0.520 -2.461 17.082 1.00 64.88 108 ASN A C 1
ATOM 845 O O . ASN A 1 108 ? 1.509 -1.784 16.794 1.00 64.88 108 ASN A O 1
ATOM 849 N N . ILE A 1 109 ? -0.624 -2.408 16.389 1.00 64.38 109 ILE A N 1
ATOM 850 C CA . ILE A 1 109 ? -0.798 -1.644 15.150 1.00 64.38 109 ILE A CA 1
ATOM 851 C C . ILE A 1 109 ? -0.532 -0.159 15.404 1.00 64.38 109 ILE A C 1
ATOM 853 O O . ILE A 1 109 ? -0.004 0.501 14.519 1.00 64.38 109 ILE A O 1
ATOM 857 N N . ALA A 1 110 ? -0.836 0.366 16.597 1.00 59.72 110 ALA A N 1
ATOM 858 C CA . ALA A 1 110 ? -0.633 1.777 16.914 1.00 59.72 110 ALA A CA 1
ATOM 859 C C . ALA A 1 110 ? 0.853 2.173 16.903 1.00 59.72 110 ALA A C 1
ATOM 861 O O . ALA A 1 110 ? 1.198 3.224 16.371 1.00 59.72 110 ALA A O 1
ATOM 862 N N . GLU A 1 111 ? 1.743 1.322 17.418 1.00 64.25 111 GLU A N 1
ATOM 863 C CA . GLU A 1 111 ? 3.188 1.594 17.470 1.00 64.25 111 GLU A CA 1
ATOM 864 C C . GLU A 1 111 ? 3.838 1.511 16.074 1.00 64.25 111 GLU A C 1
ATOM 866 O O . GLU A 1 111 ? 4.672 2.337 15.679 1.00 64.25 111 GLU A O 1
ATOM 871 N N . GLU A 1 112 ? 3.407 0.538 15.270 1.00 62.69 112 GLU A N 1
ATOM 872 C CA . GLU A 1 112 ? 3.911 0.339 13.909 1.00 62.69 112 GLU A CA 1
ATOM 873 C C . GLU A 1 112 ? 3.349 1.379 12.925 1.00 62.69 112 GLU A C 1
ATOM 875 O O . GLU A 1 112 ? 4.061 1.850 12.030 1.00 62.69 112 GLU A O 1
ATOM 880 N N . LEU A 1 113 ? 2.090 1.786 13.120 1.00 62.22 113 LEU A N 1
ATOM 881 C CA . LEU A 1 113 ? 1.458 2.854 12.355 1.00 62.22 113 LEU A CA 1
ATOM 882 C C . LEU A 1 113 ? 2.047 4.217 12.730 1.00 62.22 113 LEU A C 1
ATOM 884 O O . LEU A 1 113 ? 2.301 4.985 11.813 1.00 62.22 113 LEU A O 1
ATOM 888 N N . ASP A 1 114 ? 2.358 4.502 14.003 1.00 63.44 114 ASP A N 1
ATOM 889 C CA . ASP A 1 114 ? 3.007 5.765 14.408 1.00 63.44 114 ASP A CA 1
ATOM 890 C C . ASP A 1 114 ? 4.390 5.926 13.764 1.00 63.44 114 ASP A C 1
ATOM 892 O O . ASP A 1 114 ? 4.674 6.938 13.123 1.00 63.44 114 ASP A O 1
ATOM 896 N N . SER A 1 115 ? 5.243 4.902 13.847 1.00 59.94 115 SER A N 1
ATOM 897 C CA . SER A 1 115 ? 6.580 4.954 13.239 1.00 59.94 115 SER A CA 1
ATOM 898 C C . SER A 1 115 ? 6.528 5.084 11.711 1.00 59.94 115 SER A C 1
ATOM 900 O O . SER A 1 115 ? 7.236 5.917 11.139 1.00 59.94 115 SER A O 1
ATOM 902 N N . SER A 1 116 ? 5.654 4.324 11.046 1.00 57.22 116 SER A N 1
ATOM 903 C CA . SER A 1 116 ? 5.486 4.366 9.586 1.00 57.22 116 SER A CA 1
ATOM 904 C C . SER A 1 116 ? 4.848 5.678 9.111 1.00 57.22 116 SER A C 1
ATOM 906 O O . SER A 1 116 ? 5.304 6.273 8.133 1.00 57.22 116 SER A O 1
ATOM 908 N N . TYR A 1 117 ? 3.841 6.175 9.832 1.00 60.47 117 TYR A N 1
ATOM 909 C CA . TYR A 1 117 ? 3.151 7.433 9.546 1.00 60.47 117 TYR A CA 1
ATOM 910 C C . TYR A 1 117 ? 4.074 8.636 9.746 1.00 60.47 117 TYR A C 1
ATOM 912 O O . TYR A 1 117 ? 4.205 9.469 8.848 1.00 60.47 117 TYR A O 1
ATOM 920 N N . ARG A 1 118 ? 4.801 8.703 10.869 1.00 59.38 118 ARG A N 1
ATOM 921 C CA . ARG A 1 118 ? 5.764 9.785 11.139 1.00 59.38 118 ARG A CA 1
ATOM 922 C C . ARG A 1 118 ? 6.869 9.851 10.090 1.00 59.38 118 ARG A C 1
ATOM 924 O O . ARG A 1 118 ? 7.312 10.945 9.738 1.00 59.38 118 ARG A O 1
ATOM 931 N N . LEU A 1 119 ? 7.308 8.703 9.578 1.00 57.28 119 LEU A N 1
ATOM 932 C CA . LEU A 1 119 ? 8.290 8.640 8.500 1.00 57.28 119 LEU A CA 1
ATOM 933 C C . LEU A 1 119 ? 7.703 9.052 7.141 1.00 57.28 119 LEU A C 1
ATOM 935 O O . LEU A 1 119 ? 8.363 9.783 6.402 1.00 57.28 119 LEU A O 1
ATOM 939 N N . ALA A 1 120 ? 6.468 8.652 6.824 1.00 55.19 120 ALA A N 1
ATOM 940 C CA . ALA A 1 120 ? 5.777 9.073 5.603 1.00 55.19 120 ALA A CA 1
ATOM 941 C C . ALA A 1 120 ? 5.545 10.596 5.570 1.00 55.19 120 ALA A C 1
ATOM 943 O O . ALA A 1 120 ? 5.842 11.242 4.562 1.00 55.19 120 ALA A O 1
ATOM 944 N N . VAL A 1 121 ? 5.113 11.181 6.694 1.00 52.44 121 VAL A N 1
ATOM 945 C CA . VAL A 1 121 ? 4.926 12.634 6.856 1.00 52.44 121 VAL A CA 1
ATOM 946 C C . VAL A 1 121 ? 6.256 13.390 6.730 1.00 52.44 121 VAL A C 1
ATOM 948 O O . VAL A 1 121 ? 6.314 14.416 6.055 1.00 52.44 121 VAL A O 1
ATOM 951 N N . ARG A 1 122 ? 7.357 12.877 7.301 1.00 52.62 122 ARG A N 1
ATOM 952 C CA . ARG A 1 122 ? 8.693 13.480 7.111 1.00 52.62 122 ARG A CA 1
ATOM 953 C C . ARG A 1 122 ? 9.160 13.422 5.656 1.00 52.62 122 ARG A C 1
ATOM 955 O O . ARG A 1 122 ? 9.638 14.422 5.131 1.00 52.62 122 ARG A O 1
ATOM 962 N N . SER A 1 123 ? 8.959 12.292 4.979 1.00 53.06 123 SER A N 1
ATOM 963 C CA . SER A 1 123 ? 9.341 12.132 3.571 1.00 53.06 123 SER A CA 1
ATOM 964 C C . SER A 1 123 ? 8.551 13.048 2.622 1.00 53.06 123 SER A C 1
ATOM 966 O O . SER A 1 123 ? 9.092 13.424 1.579 1.00 53.06 123 SER A O 1
ATOM 968 N N . HIS A 1 124 ? 7.307 13.409 2.967 1.00 50.28 124 HIS A N 1
ATOM 969 C CA . HIS A 1 124 ? 6.492 14.387 2.234 1.00 50.28 124 HIS A CA 1
ATOM 970 C C . HIS A 1 124 ? 7.095 15.795 2.286 1.00 50.28 124 HIS A C 1
ATOM 972 O O . HIS A 1 124 ? 7.154 16.476 1.265 1.00 50.28 124 HIS A O 1
ATOM 978 N N . ASN A 1 125 ? 7.584 16.199 3.459 1.00 50.66 125 ASN A N 1
ATOM 979 C CA . ASN A 1 125 ? 8.080 17.554 3.679 1.00 50.66 125 ASN A CA 1
ATOM 980 C C . ASN A 1 125 ? 9.465 17.805 3.065 1.00 50.66 125 ASN A C 1
ATOM 982 O O . ASN A 1 125 ? 9.800 18.958 2.811 1.00 50.66 125 ASN A O 1
ATOM 986 N N . GLU A 1 126 ? 10.264 16.759 2.822 1.00 51.09 126 GLU A N 1
ATOM 987 C CA . GLU A 1 126 ? 11.677 16.937 2.462 1.00 51.09 126 GLU A CA 1
ATOM 988 C C . GLU A 1 126 ? 12.037 16.542 1.015 1.00 51.09 126 GLU A C 1
ATOM 990 O O . GLU A 1 126 ? 12.862 17.228 0.416 1.00 51.09 126 GLU A O 1
ATOM 995 N N . GLU A 1 127 ? 11.478 15.476 0.405 1.00 51.91 127 GLU A N 1
ATOM 996 C CA . GLU A 1 127 ? 12.150 14.879 -0.777 1.00 51.91 127 GLU A CA 1
ATOM 997 C C . GLU A 1 127 ? 11.270 14.283 -1.905 1.00 51.91 127 GLU A C 1
ATOM 999 O O . GLU A 1 127 ? 11.758 13.501 -2.726 1.00 51.91 127 GLU A O 1
ATOM 1004 N N . GLY A 1 128 ? 10.001 14.687 -2.037 1.00 53.59 128 GLY A N 1
ATOM 1005 C CA . GLY A 1 128 ? 9.279 14.547 -3.316 1.00 53.59 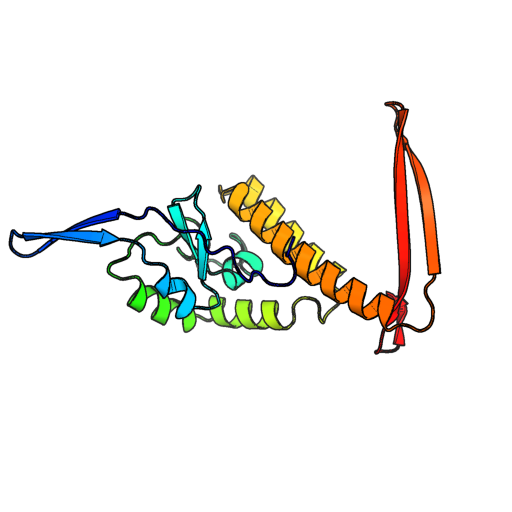128 GLY A CA 1
ATOM 1006 C C . GLY A 1 128 ? 8.961 13.111 -3.762 1.00 53.59 128 GLY A C 1
ATOM 1007 O O . GLY A 1 128 ? 9.116 12.766 -4.935 1.00 53.59 128 GLY A O 1
ATOM 1008 N N . MET A 1 129 ? 8.488 12.262 -2.847 1.00 56.31 129 MET A N 1
ATOM 1009 C CA . MET A 1 129 ? 7.759 11.051 -3.240 1.00 56.31 129 MET A CA 1
ATOM 1010 C C . MET A 1 129 ? 6.371 11.449 -3.778 1.00 56.31 129 MET A C 1
ATOM 1012 O O . MET A 1 129 ? 5.720 12.333 -3.225 1.00 56.31 129 MET A O 1
ATOM 1016 N N . SER A 1 130 ? 5.916 10.814 -4.866 1.00 60.78 130 SER A N 1
ATOM 1017 C CA . SER A 1 130 ? 4.596 11.101 -5.451 1.00 60.78 130 SER A CA 1
ATOM 1018 C C . SER A 1 130 ? 3.489 10.867 -4.415 1.00 60.78 130 SER A C 1
ATOM 1020 O O . SER A 1 130 ? 3.378 9.773 -3.861 1.00 60.78 130 SER A O 1
ATOM 1022 N N . THR A 1 131 ? 2.655 11.882 -4.181 1.00 62.47 131 THR A N 1
ATOM 1023 C CA . THR A 1 131 ? 1.509 11.828 -3.255 1.00 62.47 131 THR A CA 1
ATOM 1024 C C . THR A 1 131 ? 0.530 10.710 -3.608 1.00 62.47 131 THR A C 1
ATOM 1026 O O . THR A 1 131 ? -0.049 10.092 -2.721 1.00 62.47 131 THR A O 1
ATOM 1029 N N . THR A 1 132 ? 0.396 10.375 -4.893 1.00 65.00 132 THR A N 1
ATOM 1030 C CA . THR A 1 132 ? -0.416 9.239 -5.349 1.00 65.00 132 THR A CA 1
ATOM 1031 C C . THR A 1 132 ? 0.119 7.918 -4.808 1.00 65.00 132 THR A C 1
ATOM 1033 O O . THR A 1 132 ? -0.632 7.137 -4.237 1.00 65.00 132 THR A O 1
ATOM 1036 N N . VAL A 1 133 ? 1.431 7.696 -4.924 1.00 67.81 133 VAL A N 1
ATOM 1037 C CA . VAL A 1 133 ? 2.075 6.475 -4.424 1.00 67.81 133 VAL A CA 1
ATOM 1038 C C . VAL A 1 133 ? 1.935 6.378 -2.908 1.00 67.81 133 VAL A C 1
ATOM 1040 O O . VAL A 1 133 ? 1.657 5.305 -2.387 1.00 67.81 133 VAL A O 1
ATOM 1043 N N . GLN A 1 134 ? 2.070 7.497 -2.195 1.00 66.81 134 GLN A N 1
ATOM 1044 C CA . GLN A 1 134 ? 1.865 7.548 -0.744 1.00 66.81 134 GLN A CA 1
ATOM 1045 C C . GLN A 1 134 ? 0.443 7.147 -0.349 1.00 66.81 134 GLN A C 1
ATOM 1047 O O . GLN A 1 134 ? 0.272 6.301 0.525 1.00 66.81 134 GLN A O 1
ATOM 1052 N N . ASN A 1 135 ? -0.565 7.714 -1.009 1.00 70.31 135 ASN A N 1
ATOM 1053 C CA . ASN A 1 135 ? -1.963 7.420 -0.705 1.00 70.31 135 ASN A CA 1
ATOM 1054 C C . ASN A 1 135 ? -2.306 5.953 -0.996 1.00 70.31 135 ASN A C 1
ATOM 1056 O O . ASN A 1 135 ? -2.913 5.298 -0.156 1.00 70.31 135 ASN A O 1
ATOM 1060 N N . GLU A 1 136 ? -1.824 5.392 -2.110 1.00 70.50 136 GLU A N 1
ATOM 1061 C CA . GLU A 1 136 ? -2.010 3.967 -2.425 1.00 70.50 136 GLU A CA 1
ATOM 1062 C C . GLU A 1 136 ? -1.385 3.039 -1.367 1.00 70.50 136 GLU A C 1
ATOM 1064 O O . GLU A 1 136 ? -1.925 1.970 -1.053 1.00 70.50 136 GLU A O 1
ATOM 1069 N N . LEU A 1 137 ? -0.244 3.434 -0.794 1.00 71.00 137 LEU A N 1
ATOM 1070 C CA . LEU A 1 137 ? 0.385 2.702 0.306 1.00 71.00 137 LEU A CA 1
ATOM 1071 C C . LEU A 1 137 ? -0.422 2.813 1.594 1.00 71.00 137 LEU A C 1
ATOM 1073 O O . LEU A 1 137 ? -0.640 1.793 2.247 1.00 71.00 137 LEU A O 1
ATOM 1077 N N . LEU A 1 138 ? -0.873 4.019 1.946 1.00 72.00 138 LEU A N 1
ATOM 1078 C CA . LEU A 1 138 ? -1.705 4.250 3.125 1.00 72.00 138 LEU A CA 1
ATOM 1079 C C . LEU A 1 138 ? -3.005 3.449 3.040 1.00 72.00 138 LEU A C 1
ATOM 1081 O O . LEU A 1 138 ? -3.357 2.767 4.000 1.00 72.00 138 LEU A O 1
ATOM 1085 N N . ASP A 1 139 ? -3.655 3.430 1.879 1.00 71.75 139 ASP A N 1
ATOM 1086 C CA . ASP A 1 139 ? -4.849 2.618 1.636 1.00 71.75 139 ASP A CA 1
ATOM 1087 C C . ASP A 1 139 ? -4.556 1.120 1.773 1.00 71.75 139 ASP A C 1
ATOM 1089 O O . ASP A 1 139 ? -5.346 0.371 2.357 1.00 71.75 139 ASP A O 1
ATOM 1093 N N . SER A 1 140 ? -3.396 0.671 1.286 1.00 69.88 140 SER A N 1
ATOM 1094 C CA . SER A 1 140 ? -2.959 -0.721 1.434 1.00 69.88 140 SER A CA 1
ATOM 1095 C C . SER A 1 140 ? -2.721 -1.090 2.904 1.00 69.88 140 SER A C 1
ATOM 1097 O O . SER A 1 140 ? -3.170 -2.148 3.355 1.00 69.88 140 SER A O 1
ATOM 1099 N N . MET A 1 141 ? -2.058 -0.221 3.673 1.00 73.38 141 MET A N 1
ATOM 1100 C CA . MET A 1 141 ? -1.838 -0.402 5.113 1.00 73.38 141 MET A CA 1
ATOM 1101 C C . MET A 1 141 ? -3.162 -0.412 5.877 1.00 73.38 141 MET A C 1
ATOM 1103 O O . MET A 1 141 ? -3.407 -1.321 6.674 1.00 73.38 141 MET A O 1
ATOM 1107 N N . LEU A 1 142 ? -4.039 0.551 5.584 1.00 75.00 142 LEU A N 1
ATOM 1108 C CA . LEU A 1 142 ? -5.370 0.665 6.167 1.00 75.00 142 LEU A CA 1
ATOM 1109 C C . LEU A 1 142 ? -6.195 -0.594 5.897 1.00 75.00 142 LEU A C 1
ATOM 1111 O O . LEU A 1 142 ? -6.850 -1.104 6.804 1.00 75.00 142 LEU A O 1
ATOM 1115 N N . ALA A 1 143 ? -6.144 -1.139 4.680 1.00 73.94 143 ALA A N 1
ATOM 1116 C CA . ALA A 1 143 ? -6.866 -2.357 4.327 1.00 73.94 143 ALA A CA 1
ATOM 1117 C C . ALA A 1 143 ? -6.398 -3.576 5.141 1.00 73.94 143 ALA A C 1
ATOM 1119 O O . ALA A 1 143 ? -7.235 -4.363 5.599 1.00 73.94 143 ALA A O 1
ATOM 1120 N N . VAL A 1 144 ? -5.085 -3.730 5.348 1.00 74.62 144 VAL A N 1
ATOM 1121 C CA . VAL A 1 144 ? -4.515 -4.824 6.155 1.00 74.62 144 VAL A CA 1
ATOM 1122 C C . VAL A 1 144 ? -4.851 -4.647 7.635 1.00 74.62 144 VAL A C 1
ATOM 1124 O O . VAL A 1 144 ? -5.353 -5.588 8.253 1.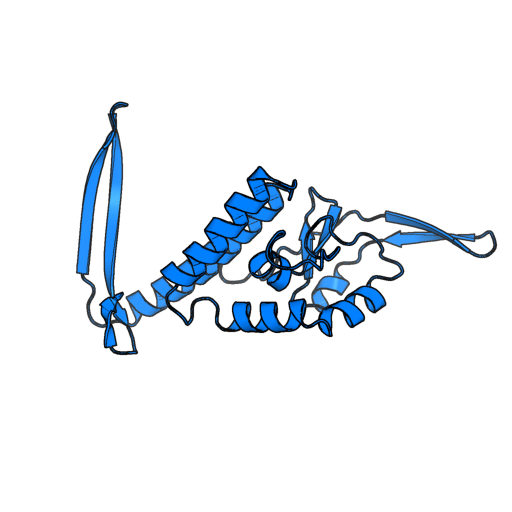00 74.62 144 VAL A O 1
ATOM 1127 N N . ALA A 1 145 ? -4.650 -3.449 8.189 1.00 75.81 145 ALA A N 1
ATOM 1128 C CA . ALA A 1 145 ? -4.972 -3.145 9.583 1.00 75.81 145 ALA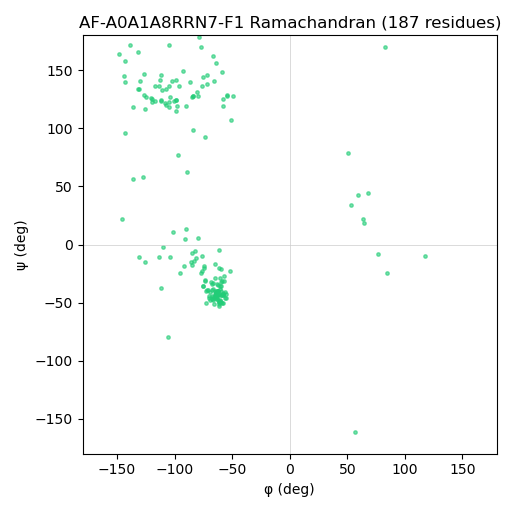 A CA 1
ATOM 1129 C C . ALA A 1 145 ? -6.466 -3.362 9.866 1.00 75.81 145 ALA A C 1
ATOM 1131 O O . ALA A 1 145 ? -6.831 -4.118 10.766 1.00 75.81 145 ALA A O 1
ATOM 1132 N N . ARG A 1 146 ? -7.340 -2.803 9.019 1.00 79.81 146 ARG A N 1
ATOM 1133 C CA . ARG A 1 146 ? -8.794 -2.977 9.117 1.00 79.81 146 ARG A CA 1
ATOM 1134 C C . ARG A 1 146 ? -9.191 -4.443 9.042 1.00 79.81 146 ARG A C 1
ATOM 1136 O O . ARG A 1 146 ? -10.074 -4.863 9.785 1.00 79.81 146 ARG A O 1
ATOM 1143 N N . LYS A 1 147 ? -8.567 -5.231 8.155 1.00 81.44 147 LYS A N 1
ATOM 1144 C CA . LYS A 1 147 ? -8.839 -6.670 8.040 1.00 81.44 147 LYS A CA 1
ATOM 1145 C C . LYS A 1 147 ? -8.593 -7.391 9.361 1.00 81.44 147 LYS A C 1
ATOM 1147 O O . LYS A 1 147 ? -9.500 -8.100 9.784 1.00 81.44 147 LYS A O 1
ATOM 1152 N N . ARG A 1 148 ? -7.429 -7.171 9.975 1.00 78.31 148 ARG A N 1
ATOM 1153 C CA . ARG A 1 148 ? -7.025 -7.819 11.231 1.00 78.31 148 ARG A CA 1
ATOM 1154 C C . ARG A 1 148 ? -7.909 -7.395 12.396 1.00 78.31 148 ARG A C 1
ATOM 1156 O O . ARG A 1 148 ? -8.534 -8.252 12.996 1.00 78.31 148 ARG A O 1
ATOM 1163 N N . ILE A 1 149 ? -8.085 -6.086 12.600 1.00 80.81 149 ILE A N 1
ATOM 1164 C CA . ILE A 1 149 ? -8.967 -5.555 13.653 1.00 80.81 149 ILE A CA 1
ATOM 1165 C C . ILE A 1 149 ? -10.380 -6.131 13.513 1.00 80.81 149 ILE A C 1
ATOM 1167 O O . ILE A 1 149 ? -10.985 -6.536 14.494 1.00 80.81 149 ILE A O 1
ATOM 1171 N N . THR A 1 150 ? -10.908 -6.220 12.287 1.00 86.12 150 THR A N 1
ATOM 1172 C CA . THR A 1 150 ? -12.235 -6.815 12.060 1.00 86.12 150 THR A CA 1
ATOM 1173 C C . THR A 1 150 ? -12.265 -8.302 12.422 1.00 86.12 150 THR A C 1
ATOM 1175 O O . THR A 1 150 ? -13.247 -8.762 12.988 1.00 86.12 150 THR A O 1
ATOM 1178 N N . GLU A 1 151 ? -11.226 -9.064 12.073 1.00 86.38 151 GLU A N 1
ATOM 1179 C CA . GLU A 1 151 ? -11.124 -10.490 12.412 1.00 86.38 151 GLU A CA 1
ATOM 1180 C C . GLU A 1 151 ? -11.045 -10.694 13.931 1.00 86.38 151 GLU A C 1
ATOM 1182 O O . GLU A 1 151 ? -11.778 -11.529 14.459 1.00 86.38 151 GLU A O 1
ATOM 1187 N N . ASP A 1 152 ? -10.257 -9.879 14.634 1.00 85.31 152 ASP A N 1
ATOM 1188 C CA . ASP A 1 152 ? -10.102 -9.952 16.090 1.00 85.31 152 ASP A CA 1
ATOM 1189 C C . ASP A 1 152 ? -11.397 -9.551 16.822 1.00 85.31 152 ASP A C 1
ATOM 1191 O O . ASP A 1 152 ? -11.862 -10.261 17.715 1.00 85.31 152 ASP A O 1
ATOM 1195 N N . VAL A 1 153 ? -12.045 -8.465 16.385 1.00 88.50 153 VAL A N 1
ATOM 1196 C CA . VAL A 1 153 ? -13.338 -8.000 16.919 1.00 88.50 153 VAL A CA 1
ATOM 1197 C C . VAL A 1 153 ? -14.458 -9.018 16.681 1.00 88.50 153 VAL A C 1
ATOM 1199 O O . VAL A 1 153 ? -15.350 -9.141 17.513 1.00 88.50 153 VAL A O 1
ATOM 1202 N N . ILE A 1 154 ? -14.444 -9.754 15.566 1.00 90.00 154 ILE A N 1
ATOM 1203 C CA . ILE A 1 154 ? -15.438 -10.811 15.301 1.00 90.00 154 ILE A CA 1
ATOM 1204 C C . ILE A 1 154 ? -15.158 -12.064 16.142 1.00 90.00 154 ILE A C 1
ATOM 1206 O O . ILE A 1 154 ? -16.095 -12.746 16.552 1.00 90.00 154 ILE A O 1
ATOM 1210 N N . ALA A 1 155 ? -13.885 -12.394 16.369 1.00 89.88 155 ALA A N 1
ATOM 1211 C CA . ALA A 1 155 ? -13.491 -13.583 17.119 1.00 89.88 155 ALA A CA 1
ATOM 1212 C C . ALA A 1 155 ? -13.645 -13.418 18.640 1.00 89.88 155 ALA A C 1
ATOM 1214 O O . ALA A 1 155 ? -13.770 -14.415 19.355 1.00 89.88 155 ALA A O 1
ATOM 1215 N N . THR A 1 156 ? -13.614 -12.184 19.147 1.00 91.06 156 THR A N 1
ATOM 1216 C CA . THR A 1 156 ? -13.734 -11.923 20.581 1.00 91.06 156 THR A CA 1
ATOM 1217 C C . THR A 1 156 ? -15.156 -12.157 21.091 1.00 91.06 156 THR A C 1
ATOM 1219 O O . THR A 1 156 ? -16.154 -11.924 20.409 1.00 91.06 156 THR A O 1
ATOM 1222 N N . ARG A 1 157 ? -15.260 -12.629 22.335 1.00 91.31 157 ARG A N 1
ATOM 1223 C CA . ARG A 1 157 ? -16.552 -12.948 22.956 1.00 91.31 157 ARG A CA 1
ATOM 1224 C C . ARG A 1 157 ? -17.340 -11.695 23.334 1.00 91.31 157 ARG A C 1
ATOM 1226 O O . ARG A 1 157 ? -18.567 -11.729 23.352 1.00 91.31 157 ARG A O 1
ATOM 1233 N N . PHE A 1 158 ? -16.638 -10.622 23.686 1.00 90.50 158 PHE A N 1
ATOM 1234 C CA . PHE A 1 158 ? -17.239 -9.395 24.188 1.00 90.50 158 PHE A CA 1
ATOM 1235 C C . PHE A 1 158 ? -16.473 -8.182 23.677 1.00 90.50 158 PHE A C 1
ATOM 1237 O O . PHE A 1 158 ? -15.244 -8.169 23.671 1.00 90.50 158 PHE A O 1
ATOM 1244 N N . VAL A 1 159 ? -17.220 -7.144 23.321 1.00 93.44 159 VAL A N 1
ATOM 1245 C CA . VAL A 1 159 ? -16.687 -5.843 22.917 1.00 93.44 159 VAL A CA 1
ATOM 1246 C C . VAL A 1 159 ? -17.333 -4.755 23.764 1.00 93.44 159 VAL A C 1
ATOM 1248 O O . VAL A 1 159 ? -18.506 -4.859 24.128 1.00 93.44 159 VAL A O 1
ATOM 1251 N N . ALA A 1 160 ? -16.582 -3.701 24.056 1.00 93.06 160 ALA A N 1
ATOM 1252 C CA . ALA A 1 160 ? -17.111 -2.452 24.583 1.00 93.06 160 ALA A CA 1
ATOM 1253 C C . ALA A 1 160 ? -17.040 -1.391 23.483 1.00 93.06 160 ALA A C 1
ATOM 1255 O O . ALA A 1 160 ? -16.019 -1.253 22.812 1.00 93.06 160 ALA A O 1
ATOM 1256 N N . ILE A 1 161 ? -18.125 -0.646 23.291 1.00 90.75 161 ILE A N 1
ATOM 1257 C CA . ILE A 1 161 ? -18.208 0.416 22.288 1.00 90.75 161 ILE A CA 1
ATOM 1258 C C . ILE A 1 161 ? -18.516 1.717 23.020 1.00 90.75 161 ILE A C 1
ATOM 1260 O O . ILE A 1 161 ? -19.483 1.783 23.779 1.00 90.75 161 ILE A O 1
ATOM 1264 N N . GLN A 1 162 ? -17.699 2.742 22.798 1.00 92.44 162 GLN A N 1
ATOM 1265 C CA . GLN A 1 162 ? -17.982 4.113 23.212 1.00 92.44 162 GLN A CA 1
ATOM 1266 C C . GLN A 1 162 ? -18.234 4.943 21.956 1.00 92.44 162 GLN A C 1
ATOM 1268 O O . GLN A 1 162 ? -17.480 4.845 20.991 1.00 92.44 162 GLN A O 1
ATOM 1273 N N . ALA A 1 163 ? -19.300 5.733 21.967 1.00 90.25 163 ALA A N 1
ATOM 1274 C CA . ALA A 1 163 ? -19.657 6.633 20.886 1.00 90.25 163 ALA A CA 1
ATOM 1275 C C . ALA A 1 163 ? -19.668 8.055 21.443 1.00 90.25 163 ALA A C 1
ATOM 1277 O O . ALA A 1 163 ? -20.337 8.299 22.447 1.00 90.25 163 ALA A O 1
ATOM 1278 N N . ASP A 1 164 ? -18.911 8.951 20.823 1.00 90.94 164 ASP A N 1
ATOM 1279 C CA . ASP A 1 164 ? -18.845 10.362 21.195 1.00 90.94 164 ASP A CA 1
ATOM 1280 C C . ASP A 1 164 ? -19.133 11.218 19.966 1.00 90.94 164 ASP A C 1
ATOM 1282 O O . ASP A 1 164 ? -18.553 10.999 18.903 1.00 90.94 164 ASP A O 1
ATOM 1286 N N . GLU A 1 165 ? -20.061 12.158 20.092 1.00 89.62 165 GLU A N 1
ATOM 1287 C CA . GLU A 1 165 ? -20.425 13.071 19.016 1.00 89.62 165 GLU A CA 1
ATOM 1288 C C . GLU A 1 165 ? -19.968 14.476 19.389 1.00 89.62 165 GLU A C 1
ATOM 1290 O O . GLU A 1 165 ? -20.358 15.022 20.421 1.00 89.62 165 GLU A O 1
ATOM 129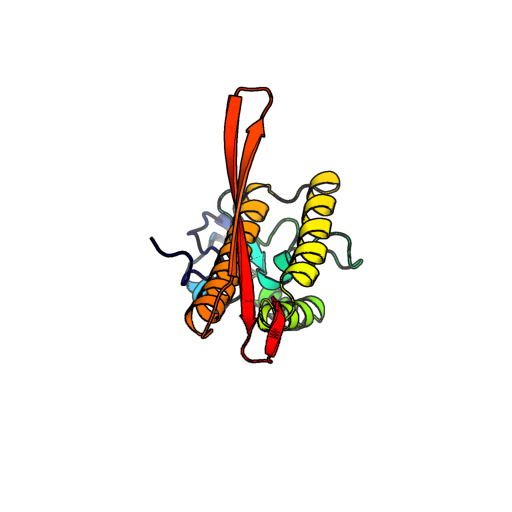5 N N . THR A 1 166 ? -19.153 15.077 18.528 1.00 86.00 166 THR A N 1
ATOM 1296 C CA . THR A 1 166 ? -18.711 16.463 18.682 1.00 86.00 166 THR A CA 1
ATOM 1297 C C . THR A 1 166 ? -19.229 17.281 17.510 1.00 86.00 166 THR A C 1
ATOM 1299 O O . THR A 1 166 ? -19.208 16.836 16.365 1.00 86.00 166 THR A O 1
ATOM 1302 N N . THR A 1 167 ? -19.742 18.477 17.784 1.00 81.38 167 THR A N 1
ATOM 1303 C CA . THR A 1 167 ? -20.133 19.432 16.740 1.00 81.38 167 THR A CA 1
ATOM 1304 C C . THR A 1 167 ? -19.031 20.469 16.615 1.00 81.38 167 THR A C 1
ATOM 1306 O O . THR A 1 167 ? -18.662 21.098 17.609 1.00 81.38 167 THR A O 1
ATOM 1309 N N . ASP A 1 168 ? -18.474 20.629 15.419 1.00 80.19 168 ASP A N 1
ATOM 1310 C CA . ASP A 1 168 ? -17.438 21.627 15.181 1.00 80.19 168 ASP A CA 1
ATOM 1311 C C . ASP A 1 168 ? -18.035 23.046 15.069 1.00 80.19 168 ASP A C 1
ATOM 1313 O O . ASP A 1 168 ? -19.247 23.244 14.962 1.00 80.19 168 ASP A O 1
ATOM 1317 N N . VAL A 1 169 ? -17.169 24.062 15.066 1.00 75.25 169 VAL A N 1
ATOM 1318 C CA . VAL A 1 169 ? -17.571 25.478 14.969 1.00 75.25 169 VAL A CA 1
ATOM 1319 C C . VAL A 1 169 ? -18.305 25.822 13.663 1.00 75.25 169 VAL A C 1
ATOM 1321 O O . VAL A 1 169 ? -19.021 26.820 13.618 1.00 75.25 169 VAL A O 1
ATOM 1324 N N . SER A 1 170 ? -18.161 25.001 12.617 1.00 83.38 170 SER A N 1
ATOM 1325 C CA . SER A 1 170 ? -18.895 25.095 11.349 1.00 83.38 170 SER A CA 1
ATOM 1326 C C . SER A 1 170 ? -20.204 24.291 11.320 1.00 83.38 170 SER A C 1
ATOM 1328 O O . SER A 1 170 ? -20.814 24.147 10.259 1.00 83.38 170 SER A O 1
ATOM 1330 N N . THR A 1 171 ? -20.685 23.825 12.480 1.00 77.06 171 THR A N 1
ATOM 1331 C CA . THR A 1 171 ? -21.938 23.066 12.675 1.00 77.06 171 THR A CA 1
ATOM 1332 C C . THR A 1 171 ? -21.972 21.688 12.006 1.00 77.06 171 THR A C 1
ATOM 1334 O O . THR A 1 171 ? -23.044 21.108 11.838 1.00 77.06 171 THR A O 1
ATOM 1337 N N . GLN A 1 172 ? -20.815 21.131 11.646 1.00 79.00 172 GLN A N 1
ATOM 1338 C CA . GLN A 1 172 ? -20.704 19.743 11.214 1.00 79.00 172 GLN A CA 1
ATOM 1339 C C . GLN A 1 172 ? -20.579 18.838 12.442 1.00 79.00 172 GLN A C 1
ATOM 1341 O O . GLN A 1 172 ? -19.727 19.030 13.310 1.00 79.00 172 GLN A O 1
ATOM 1346 N N . THR A 1 173 ? -21.427 17.818 12.504 1.00 77.12 173 THR A N 1
ATOM 1347 C CA . THR A 1 173 ? -21.388 16.777 13.533 1.00 77.12 173 THR A CA 1
ATOM 1348 C C . THR A 1 173 ? -20.403 15.682 13.128 1.00 77.12 173 THR A C 1
ATOM 1350 O O . THR A 1 173 ? -20.512 15.117 12.036 1.00 77.12 173 THR A O 1
ATOM 1353 N N . GLN A 1 174 ? -19.458 15.348 14.002 1.00 80.19 174 GLN A N 1
ATOM 1354 C CA . GLN A 1 174 ? -18.524 14.237 13.832 1.00 80.19 174 GLN A CA 1
ATOM 1355 C C . GLN A 1 174 ? -18.752 13.207 14.939 1.00 80.19 174 GLN A C 1
ATOM 1357 O O . GLN A 1 174 ? -18.661 13.530 16.121 1.00 80.19 174 GLN A O 1
ATOM 1362 N N . LEU A 1 175 ? -19.024 11.959 14.548 1.00 79.62 175 LEU A N 1
ATOM 1363 C CA . LEU A 1 175 ? -19.169 10.826 15.461 1.00 79.62 175 LEU A CA 1
ATOM 1364 C C . LEU A 1 175 ? -17.866 10.021 15.511 1.00 79.62 175 LEU A C 1
ATOM 1366 O O . LEU A 1 175 ? -17.398 9.517 14.488 1.00 79.62 175 LEU A O 1
ATOM 1370 N N . VAL A 1 176 ? -17.322 9.842 16.709 1.00 84.94 176 VAL A N 1
ATOM 1371 C CA . VAL A 1 176 ? -16.179 8.975 16.993 1.00 84.94 176 VAL A CA 1
ATOM 1372 C C . VAL A 1 176 ? -16.680 7.701 17.664 1.00 84.94 176 VAL A C 1
ATOM 1374 O O . VAL A 1 176 ? -17.370 7.749 18.678 1.00 84.94 176 VAL A O 1
ATOM 1377 N N . LEU A 1 177 ? -16.309 6.546 17.109 1.00 81.25 177 LEU A N 1
ATOM 1378 C CA . LEU A 1 177 ? -16.544 5.238 17.720 1.00 81.25 177 LEU A CA 1
ATOM 1379 C C . LEU A 1 177 ? -15.217 4.662 18.217 1.00 81.25 177 LEU A C 1
ATOM 1381 O O . LEU A 1 177 ? -14.298 4.443 17.429 1.00 81.25 177 LEU A O 1
ATOM 1385 N N . VAL A 1 178 ? -15.138 4.372 19.513 1.00 87.81 178 VAL A N 1
ATOM 1386 C CA . VAL A 1 178 ? -14.025 3.649 20.137 1.00 87.81 178 VAL A CA 1
ATOM 1387 C C . VAL A 1 178 ? -14.494 2.234 20.443 1.00 87.81 178 VAL A C 1
ATOM 1389 O O . VAL A 1 178 ? -15.431 2.040 21.215 1.00 87.81 178 VAL A O 1
ATOM 1392 N N . ILE A 1 179 ? -13.840 1.243 19.842 1.00 87.25 179 ILE A N 1
ATOM 1393 C CA . ILE A 1 179 ? -14.102 -0.177 20.089 1.00 87.25 179 ILE A CA 1
ATOM 1394 C C . ILE A 1 179 ? -12.961 -0.707 20.949 1.00 87.25 179 ILE A C 1
ATOM 1396 O O . ILE A 1 179 ? -11.810 -0.617 20.535 1.00 87.25 179 ILE A O 1
ATOM 1400 N N . ARG A 1 180 ? -13.287 -1.267 22.114 1.00 90.88 180 ARG A N 1
ATOM 1401 C CA . ARG A 1 180 ? -12.348 -1.980 22.984 1.00 90.88 180 ARG A CA 1
ATOM 1402 C C . ARG A 1 180 ? -12.701 -3.450 23.047 1.00 90.88 180 ARG A C 1
ATOM 1404 O O . ARG A 1 180 ? -13.874 -3.803 23.206 1.00 90.88 180 ARG A O 1
ATOM 1411 N N . TYR A 1 181 ? -11.697 -4.305 22.958 1.00 88.88 181 TYR A N 1
ATOM 1412 C CA . TYR A 1 181 ? -11.885 -5.752 23.010 1.00 88.88 181 TYR A CA 1
ATOM 1413 C C . TYR A 1 181 ? -10.681 -6.449 23.638 1.00 88.88 181 TYR A C 1
ATOM 1415 O O . TYR A 1 181 ? -9.612 -5.863 23.789 1.00 88.88 181 TYR A O 1
ATOM 1423 N N . ILE A 1 182 ? -10.880 -7.705 24.040 1.00 88.19 182 ILE A N 1
ATOM 1424 C CA . ILE A 1 182 ? -9.796 -8.584 24.483 1.00 88.19 182 ILE A CA 1
ATOM 1425 C C . ILE A 1 182 ? -9.423 -9.482 23.305 1.00 88.19 182 ILE A C 1
ATOM 1427 O O . ILE A 1 182 ? -10.298 -10.150 22.742 1.00 88.19 182 ILE A O 1
ATOM 1431 N N . ASP A 1 183 ? -8.150 -9.475 22.923 1.00 83.44 183 ASP A N 1
ATOM 1432 C CA . ASP A 1 183 ? -7.633 -10.304 21.835 1.00 83.44 183 ASP A CA 1
ATOM 1433 C C . ASP A 1 183 ? -7.399 -11.769 22.260 1.00 83.44 183 ASP A C 1
ATOM 1435 O O . ASP A 1 183 ? -7.598 -12.167 23.411 1.00 83.44 183 ASP A O 1
ATOM 1439 N N . ALA A 1 184 ? -6.952 -12.603 21.317 1.00 82.25 184 ALA A N 1
ATOM 1440 C CA . ALA A 1 184 ? -6.653 -14.014 21.575 1.00 82.25 184 ALA A CA 1
ATOM 1441 C C . ALA A 1 184 ? -5.478 -14.229 22.554 1.00 82.25 184 ALA A C 1
ATOM 1443 O O . ALA A 1 184 ? -5.314 -15.326 23.093 1.00 82.25 184 ALA A O 1
ATOM 1444 N N . GLN A 1 185 ? -4.656 -13.204 22.785 1.00 83.38 185 GLN A N 1
ATOM 1445 C CA . GLN A 1 185 ? -3.554 -13.201 23.746 1.00 83.38 185 GLN A CA 1
ATOM 1446 C C . GLN A 1 185 ? -3.993 -12.691 25.131 1.00 83.38 185 GLN A C 1
ATOM 1448 O O . GLN A 1 185 ? -3.161 -12.618 26.033 1.00 83.38 185 GLN A O 1
ATOM 1453 N N . HIS A 1 186 ? -5.287 -12.421 25.330 1.00 84.38 186 HIS A N 1
ATOM 1454 C CA . HIS A 1 186 ? -5.860 -11.843 26.548 1.00 84.38 186 HIS A CA 1
ATOM 1455 C C . HIS A 1 186 ? -5.368 -10.416 26.850 1.00 84.38 186 HIS A C 1
ATOM 1457 O O . HIS A 1 186 ? -5.450 -9.966 27.996 1.00 84.38 186 HIS A O 1
ATOM 1463 N N . ALA A 1 187 ? -4.882 -9.691 25.839 1.00 82.00 187 ALA A N 1
ATOM 1464 C CA . ALA A 1 187 ? -4.533 -8.281 25.954 1.00 82.00 187 ALA A CA 1
ATOM 1465 C C . ALA A 1 187 ? -5.717 -7.386 25.559 1.00 82.00 187 ALA A C 1
ATOM 1467 O O . ALA A 1 187 ? -6.552 -7.752 24.731 1.00 82.00 187 ALA A O 1
ATOM 1468 N N . VAL A 1 188 ? -5.793 -6.208 26.182 1.00 84.56 188 VAL A N 1
ATOM 1469 C CA . VAL A 1 188 ? -6.803 -5.187 25.870 1.00 84.56 188 VAL A CA 1
ATOM 1470 C C . VAL A 1 188 ? -6.324 -4.366 24.677 1.00 84.56 188 VAL A C 1
ATOM 1472 O O . VAL A 1 188 ? -5.211 -3.836 24.715 1.00 84.56 188 VAL A O 1
ATOM 1475 N N . GLN A 1 189 ? -7.178 -4.255 23.662 1.00 82.50 189 GLN A N 1
ATOM 1476 C CA . GLN A 1 189 ? -6.975 -3.465 22.445 1.00 82.50 189 GLN A CA 1
ATOM 1477 C C . GLN A 1 189 ? -7.928 -2.268 22.398 1.00 82.50 189 GLN A C 1
ATOM 1479 O O . GLN A 1 189 ? -9.063 -2.387 22.928 1.00 82.50 189 GLN A O 1
#

Mean predicted aligned error: 11.25 Å